Protein AF-0000000073464281 (afdb_homodimer)

Secondary structure (DSSP, 8-state):
--EEEEEEEEE-TTS-HHHHHHHHHHHHTHHHH-B-TTSSB---EEEEES----TT--STT--EEEEEEES-HHHHHHHHHT-HHHHHHHHHHGGGEEEEEEEEEE-/--EEEEEEEEE-TTS-HHHHHHHHHHHHTHHHH-B-TTSSB---EEEEES----TT--STT--EEEEEEES-HHHHHHHHHT-HHHHHHHHHHGGGEEEEEEEEEE-

Foldseek 3Di:
DKKKKKKFFAFDPPQDPVNVVVLVVLVVCLQAQFADPVRGRFWPDKDKDQDDPDPPPPPVRTRMMIIIMGPDVVRVCCLVPPGPSNVVSCVVCVVGGPDMDIDMDDD/DKKKKKKFFAFDPPQDPVNVVVLVVLVVCLQAQFADPVRGRFWPDKDKDQDDPDPPPPPVRTRMMIIIMGPDPVRVVCLVPPGPSNVVSCVVCVVGGPDMDIDMDDD

Structure (mmCIF, N/CA/C/O backbone):
data_AF-0000000073464281-model_v1
#
loop_
_entity.id
_entity.type
_entity.pdbx_description
1 polymer 'Stress-response A/B barrel domain-containing protein'
#
loop_
_atom_site.group_PDB
_atom_site.id
_atom_site.type_symbol
_atom_site.label_atom_id
_atom_site.label_alt_id
_atom_site.label_comp_id
_atom_site.label_asym_id
_atom_site.label_entity_id
_atom_site.label_seq_id
_atom_site.pdbx_PDB_ins_code
_atom_site.Cartn_x
_atom_site.Cartn_y
_atom_site.Cartn_z
_atom_site.occupancy
_atom_site.B_iso_or_equiv
_atom_site.auth_seq_id
_atom_site.auth_comp_id
_atom_site.auth_asym_id
_atom_site.auth_atom_id
_atom_site.pdbx_PDB_model_num
ATOM 1 N N . MET A 1 1 ? 10.75 1.757 -14.836 1 95.38 1 MET A N 1
ATOM 2 C CA . MET A 1 1 ? 10.656 2.234 -13.461 1 95.38 1 MET A CA 1
ATOM 3 C C . MET A 1 1 ? 9.977 1.199 -12.57 1 95.38 1 MET A C 1
ATOM 5 O O . MET A 1 1 ? 9.039 0.518 -13.008 1 95.38 1 MET A O 1
ATOM 9 N N . PRO A 1 2 ? 10.383 1.062 -11.414 1 98.56 2 PRO A N 1
ATOM 10 C CA . PRO A 1 2 ? 9.734 0.069 -10.555 1 98.56 2 PRO A CA 1
ATOM 11 C C . PRO A 1 2 ? 8.266 0.384 -10.289 1 98.56 2 PRO A C 1
ATOM 13 O O . PRO A 1 2 ? 7.844 1.537 -10.414 1 98.56 2 PRO A O 1
ATOM 16 N N . VAL A 1 3 ? 7.539 -0.672 -9.992 1 98.75 3 VAL A N 1
ATOM 17 C CA . VAL A 1 3 ? 6.113 -0.547 -9.703 1 98.75 3 VAL A CA 1
ATOM 18 C C . VAL A 1 3 ? 5.812 -1.098 -8.312 1 98.75 3 VAL A C 1
ATOM 20 O O . VAL A 1 3 ? 6.262 -2.191 -7.961 1 98.75 3 VAL A O 1
ATOM 23 N N . ILE A 1 4 ? 5.129 -0.269 -7.52 1 98.88 4 ILE A N 1
ATOM 24 C CA . ILE A 1 4 ? 4.578 -0.764 -6.262 1 98.88 4 ILE A CA 1
ATOM 25 C C . ILE A 1 4 ? 3.164 -1.294 -6.492 1 98.88 4 ILE A C 1
ATOM 27 O O . ILE A 1 4 ? 2.324 -0.606 -7.082 1 98.88 4 ILE A O 1
ATOM 31 N N . HIS A 1 5 ? 3.018 -2.52 -6.184 1 98.88 5 HIS A N 1
ATOM 32 C CA . HIS A 1 5 ? 1.743 -3.223 -6.273 1 98.88 5 HIS A CA 1
ATOM 33 C C . HIS A 1 5 ? 1.177 -3.51 -4.887 1 98.88 5 HIS A C 1
ATOM 35 O O . HIS A 1 5 ? 1.668 -4.395 -4.18 1 98.88 5 HIS A O 1
ATOM 41 N N . VAL A 1 6 ? 0.145 -2.727 -4.461 1 98.88 6 VAL A N 1
ATOM 42 C CA . VAL A 1 6 ? -0.524 -2.914 -3.18 1 98.88 6 VAL A CA 1
ATOM 43 C C . VAL A 1 6 ? -1.791 -3.746 -3.373 1 98.88 6 VAL A C 1
ATOM 45 O O . VAL A 1 6 ? -2.641 -3.408 -4.203 1 98.88 6 VAL A O 1
ATOM 48 N N . VAL A 1 7 ? -1.906 -4.836 -2.686 1 98.88 7 VAL A N 1
ATOM 49 C CA . VAL A 1 7 ? -3.125 -5.637 -2.705 1 98.88 7 VAL A CA 1
ATOM 50 C C . VAL A 1 7 ? -3.553 -5.961 -1.275 1 98.88 7 VAL A C 1
ATOM 52 O O . VAL A 1 7 ? -2.717 -6.281 -0.427 1 98.88 7 VAL A O 1
ATOM 55 N N . SER A 1 8 ? -4.766 -5.727 -0.96 1 98.81 8 SER A N 1
ATOM 56 C CA . SER A 1 8 ? -5.359 -6.094 0.322 1 98.81 8 SER A CA 1
ATOM 57 C C . SER A 1 8 ? -6.555 -7.02 0.133 1 98.81 8 SER A C 1
ATOM 59 O O . SER A 1 8 ? -7.375 -6.805 -0.763 1 98.81 8 SER A O 1
ATOM 61 N N . PHE A 1 9 ? -6.617 -8.086 0.983 1 98.75 9 PHE A N 1
ATOM 62 C CA . PHE A 1 9 ? -7.672 -9.086 0.893 1 98.75 9 PHE A CA 1
ATOM 63 C C . PHE A 1 9 ? -8.625 -8.984 2.08 1 98.75 9 PHE A C 1
ATOM 65 O O . PHE A 1 9 ? -8.18 -8.891 3.229 1 98.75 9 PHE A O 1
ATOM 72 N N . LYS A 1 10 ? -9.914 -8.938 1.8 1 98.5 10 LYS A N 1
ATOM 73 C CA . LYS A 1 10 ? -10.984 -9.203 2.756 1 98.5 10 LYS A CA 1
ATOM 74 C C . LYS A 1 10 ? -11.672 -10.531 2.455 1 98.5 10 LYS A C 1
ATOM 76 O O . LYS A 1 10 ? -12.188 -10.734 1.353 1 98.5 10 LYS A O 1
ATOM 81 N N . TYR A 1 11 ? -11.664 -11.422 3.414 1 98.69 11 TYR A N 1
ATOM 82 C CA . TYR A 1 11 ? -12.172 -12.766 3.182 1 98.69 11 TYR A CA 1
ATOM 83 C C . TYR A 1 11 ? -13.633 -12.875 3.6 1 98.69 11 TYR A C 1
ATOM 85 O O . TYR A 1 11 ? -14.094 -12.125 4.461 1 98.69 11 TYR A O 1
ATOM 93 N N . LYS A 1 12 ? -14.258 -13.797 2.998 1 98.56 12 LYS A N 1
ATOM 94 C CA . LYS A 1 12 ? -15.609 -14.148 3.408 1 98.56 12 LYS A CA 1
ATOM 95 C C . LYS A 1 12 ? -15.641 -14.656 4.848 1 98.56 12 LYS A C 1
ATOM 97 O O . LYS A 1 12 ? -14.664 -15.242 5.32 1 98.56 12 LYS A O 1
ATOM 102 N N . GLU A 1 13 ? -16.781 -14.438 5.418 1 96.94 13 GLU A N 1
ATOM 103 C CA . GLU A 1 13 ? -16.953 -14.867 6.805 1 96.94 13 GLU A CA 1
ATOM 104 C C . GLU A 1 13 ? -16.734 -16.375 6.953 1 96.94 13 GLU A C 1
ATOM 106 O O . GLU A 1 13 ? -16.312 -16.844 8.008 1 96.94 13 GLU A O 1
ATOM 111 N N . SER A 1 14 ? -16.969 -17.109 5.938 1 97.44 14 SER A N 1
ATOM 112 C CA . SER A 1 14 ? -16.891 -18.562 5.969 1 97.44 14 SER A CA 1
ATOM 113 C C . SER A 1 14 ? -15.445 -19.047 5.941 1 97.44 14 SER A C 1
ATOM 115 O O . SER A 1 14 ? -15.172 -20.219 6.215 1 97.44 14 SER A O 1
ATOM 117 N N . VAL A 1 15 ? -14.523 -18.188 5.59 1 98 15 VAL A N 1
ATOM 118 C CA . VAL A 1 15 ? -13.117 -18.562 5.508 1 98 15 VAL A CA 1
ATOM 119 C C . VAL A 1 15 ? -12.5 -18.562 6.902 1 98 15 VAL A C 1
ATOM 121 O O . VAL A 1 15 ? -12.57 -17.562 7.625 1 98 15 VAL A O 1
ATOM 124 N N . SER A 1 16 ? -11.891 -19.641 7.285 1 97.56 16 SER A N 1
ATOM 125 C CA . SER A 1 16 ? -11.328 -19.781 8.625 1 97.56 16 SER A CA 1
ATOM 126 C C . SER A 1 16 ? -10.016 -19.031 8.766 1 97.56 16 SER A C 1
ATOM 128 O O . SER A 1 16 ? -9.383 -18.688 7.766 1 97.56 16 SER A O 1
ATOM 130 N N . SER A 1 17 ? -9.641 -18.812 10.039 1 96.5 17 SER A N 1
ATOM 131 C CA . SER A 1 17 ? -8.367 -18.156 10.312 1 96.5 17 SER A CA 1
ATOM 132 C C . SER A 1 17 ? -7.203 -18.984 9.781 1 96.5 17 SER A C 1
ATOM 134 O O . SER A 1 17 ? -6.195 -18.438 9.32 1 96.5 17 SER A O 1
ATOM 136 N N . GLN A 1 18 ? -7.41 -20.266 9.875 1 97.56 18 GLN A N 1
ATOM 137 C CA . GLN A 1 18 ? -6.367 -21.156 9.375 1 97.56 18 GLN A CA 1
ATOM 138 C C . GLN A 1 18 ? -6.227 -21.047 7.859 1 97.56 18 GLN A C 1
ATOM 140 O O . GLN A 1 18 ? -5.113 -21 7.336 1 97.56 18 GLN A O 1
ATOM 145 N N . GLU A 1 19 ? -7.352 -21.047 7.195 1 97.69 19 GLU A N 1
ATOM 146 C CA . GLU A 1 19 ? -7.32 -20.891 5.742 1 97.69 19 GLU A CA 1
ATOM 147 C C . GLU A 1 19 ? -6.711 -19.547 5.344 1 97.69 19 GLU A C 1
ATOM 149 O O . GLU A 1 19 ? -5.926 -19.469 4.398 1 97.69 19 GLU A O 1
ATOM 154 N N . ARG A 1 20 ? -7.066 -18.531 6.082 1 98 20 ARG A N 1
ATOM 155 C CA . ARG A 1 20 ? -6.488 -17.219 5.809 1 98 20 ARG A CA 1
ATOM 156 C C . ARG A 1 20 ? -4.973 -17.25 5.969 1 98 20 ARG A C 1
ATOM 158 O O . ARG A 1 20 ? -4.25 -16.656 5.16 1 98 20 ARG A O 1
ATOM 165 N N . LEU A 1 21 ? -4.527 -17.906 6.953 1 97.75 21 LEU A N 1
ATOM 166 C CA . LEU A 1 21 ? -3.094 -17.969 7.215 1 97.75 21 LEU A CA 1
ATOM 167 C C . LEU A 1 21 ? -2.379 -18.75 6.117 1 97.75 21 LEU A C 1
ATOM 169 O O . LEU A 1 21 ? -1.244 -18.422 5.758 1 97.75 21 LEU A O 1
ATOM 173 N N . GLU A 1 22 ? -3.004 -19.781 5.645 1 97.88 22 GLU A N 1
ATOM 174 C CA . GLU A 1 22 ? -2.424 -20.562 4.551 1 97.88 22 GLU A CA 1
ATOM 175 C C . GLU A 1 22 ? -2.275 -19.703 3.291 1 97.88 22 GLU A C 1
ATOM 177 O O . GLU A 1 22 ? -1.248 -19.766 2.613 1 97.88 22 GLU A O 1
ATOM 182 N N . LEU A 1 23 ? -3.297 -18.984 2.99 1 98.31 23 LEU A N 1
ATOM 183 C CA . LEU A 1 23 ? -3.25 -18.094 1.83 1 98.31 23 LEU A CA 1
ATOM 184 C C . LEU A 1 23 ? -2.174 -17.031 2 1 98.31 23 LEU A C 1
ATOM 186 O O . LEU A 1 23 ? -1.422 -16.75 1.065 1 98.31 23 LEU A O 1
ATOM 190 N N . TYR A 1 24 ? -2.072 -16.5 3.229 1 98.56 24 TYR A N 1
ATOM 191 C CA . TYR A 1 24 ? -1.045 -15.523 3.543 1 98.56 24 TYR A CA 1
ATOM 192 C C . TYR A 1 24 ? 0.349 -16.109 3.348 1 98.56 24 TYR A C 1
ATOM 194 O O . TYR A 1 24 ? 1.215 -15.469 2.74 1 98.56 24 TYR A O 1
ATOM 202 N N . SER A 1 25 ? 0.51 -17.344 3.85 1 98.25 25 SER A N 1
ATOM 203 C CA . SER A 1 25 ? 1.806 -18 3.762 1 98.25 25 SER A CA 1
ATOM 204 C C . SER A 1 25 ? 2.188 -18.281 2.311 1 98.25 25 SER A C 1
ATOM 206 O O . SER A 1 25 ? 3.35 -18.141 1.93 1 98.25 25 SER A O 1
ATOM 208 N N . GLN A 1 26 ? 1.238 -18.688 1.6 1 98.31 26 GLN A N 1
ATOM 209 C CA . GLN A 1 26 ? 1.507 -18.969 0.19 1 98.31 26 GLN A CA 1
ATOM 210 C C . GLN A 1 26 ? 1.956 -17.688 -0.533 1 98.31 26 GLN A C 1
ATOM 212 O O . GLN A 1 26 ? 2.926 -17.719 -1.294 1 98.31 26 GLN A O 1
ATOM 217 N N . PHE A 1 27 ? 1.268 -16.578 -0.364 1 98.62 27 PHE A N 1
ATOM 218 C CA . PHE A 1 27 ? 1.652 -15.312 -0.991 1 98.62 27 PHE A CA 1
ATOM 219 C C . PHE A 1 27 ? 3.072 -14.922 -0.598 1 98.62 27 PHE A C 1
ATOM 221 O O . PHE A 1 27 ? 3.822 -14.383 -1.414 1 98.62 27 PHE A O 1
ATOM 228 N N . GLY A 1 28 ? 3.441 -15.25 0.638 1 97.88 28 GLY A N 1
ATOM 229 C CA . GLY A 1 28 ? 4.762 -14.93 1.156 1 97.88 28 GLY A CA 1
ATOM 230 C C . GLY A 1 28 ? 5.883 -15.609 0.394 1 97.88 28 GLY A C 1
ATOM 231 O O . GLY A 1 28 ? 7.035 -15.18 0.457 1 97.88 28 GLY A O 1
ATOM 232 N N . THR A 1 29 ? 5.559 -16.641 -0.342 1 98.12 29 THR A N 1
ATOM 233 C CA . THR A 1 29 ? 6.578 -17.375 -1.071 1 98.12 29 THR A CA 1
ATOM 234 C C . THR A 1 29 ? 6.836 -16.75 -2.438 1 98.12 29 THR A C 1
ATOM 236 O O . THR A 1 29 ? 7.781 -17.125 -3.133 1 98.12 29 THR A O 1
ATOM 239 N N . PHE A 1 30 ? 6.051 -15.758 -2.803 1 98.75 30 PHE A N 1
ATOM 240 C CA . PHE A 1 30 ? 6.098 -15.195 -4.148 1 98.75 30 PHE A CA 1
ATOM 241 C C . PHE A 1 30 ? 7.477 -14.617 -4.445 1 98.75 30 PHE A C 1
ATOM 243 O O . PHE A 1 30 ? 7.965 -14.719 -5.574 1 98.75 30 PHE A O 1
ATOM 250 N N . LYS A 1 31 ? 8.094 -14.023 -3.449 1 98.06 31 LYS A N 1
ATOM 251 C CA . LYS A 1 31 ? 9.375 -13.359 -3.666 1 98.06 31 LYS A CA 1
ATOM 252 C C . LYS A 1 31 ? 10.398 -14.328 -4.254 1 98.06 31 LYS A C 1
ATOM 254 O O . LYS A 1 31 ? 11.242 -13.938 -5.062 1 98.06 31 LYS A O 1
ATOM 259 N N . THR A 1 32 ? 10.305 -15.617 -3.924 1 98.12 32 THR A N 1
ATOM 260 C CA . THR A 1 32 ? 11.289 -16.594 -4.379 1 98.12 32 THR A CA 1
ATOM 261 C C . THR A 1 32 ? 10.688 -17.516 -5.441 1 98.12 32 THR A C 1
ATOM 263 O O . THR A 1 32 ? 11.414 -18.047 -6.285 1 98.12 32 THR A O 1
ATOM 266 N N . GLN A 1 33 ? 9.336 -17.656 -5.434 1 98.62 33 GLN A N 1
ATOM 267 C CA . GLN A 1 33 ? 8.734 -18.672 -6.293 1 98.62 33 GLN A CA 1
ATOM 268 C C . GLN A 1 33 ? 8.273 -18.062 -7.617 1 98.62 33 GLN A C 1
ATOM 270 O O . GLN A 1 33 ? 8.094 -18.781 -8.602 1 98.62 33 GLN A O 1
ATOM 275 N N . CYS A 1 34 ? 7.984 -16.812 -7.664 1 98.88 34 CYS A N 1
ATOM 276 C CA . CYS A 1 34 ? 7.68 -16.156 -8.93 1 98.88 34 CYS A CA 1
ATOM 277 C C . CYS A 1 34 ? 8.945 -15.922 -9.742 1 98.88 34 CYS A C 1
ATOM 279 O O . CYS A 1 34 ? 9.805 -15.125 -9.352 1 98.88 34 CYS A O 1
ATOM 281 N N . LEU A 1 35 ? 9.078 -16.594 -10.859 1 98.75 35 LEU A N 1
ATOM 282 C CA . LEU A 1 35 ? 10.25 -16.531 -11.727 1 98.75 35 LEU A CA 1
ATOM 283 C C . LEU A 1 35 ? 9.898 -15.875 -13.062 1 98.75 35 LEU A C 1
ATOM 285 O O . LEU A 1 35 ? 8.828 -16.125 -13.625 1 98.75 35 LEU A O 1
ATOM 289 N N . TYR A 1 36 ? 10.844 -15.07 -13.492 1 98.25 36 TYR A N 1
ATOM 290 C CA . TYR A 1 36 ? 10.656 -14.414 -14.781 1 98.25 36 TYR A CA 1
ATOM 291 C C . TYR A 1 36 ? 11.078 -15.336 -15.922 1 98.25 36 TYR A C 1
ATOM 293 O O . TYR A 1 36 ? 11.25 -16.531 -15.727 1 98.25 36 TYR A O 1
ATOM 301 N N . THR A 1 37 ? 11.125 -14.844 -17.172 1 97.5 37 THR A N 1
ATOM 302 C CA . THR A 1 37 ? 11.391 -15.641 -18.359 1 97.5 37 THR A CA 1
ATOM 303 C C . THR A 1 37 ? 12.797 -16.219 -18.328 1 97.5 37 THR A C 1
ATOM 305 O O . THR A 1 37 ? 13.07 -17.25 -18.953 1 97.5 37 THR A O 1
ATOM 308 N N . ASP A 1 38 ? 13.688 -15.711 -17.531 1 97.88 38 ASP A N 1
ATOM 309 C CA . ASP A 1 38 ? 15.055 -16.203 -17.406 1 97.88 38 ASP A CA 1
ATOM 310 C C . ASP A 1 38 ? 15.18 -17.156 -16.219 1 97.88 38 ASP A C 1
ATOM 312 O O . ASP A 1 38 ? 16.297 -17.516 -15.828 1 97.88 38 ASP A O 1
ATOM 316 N N . ASN A 1 39 ? 14.078 -17.469 -15.641 1 97.88 39 ASN A N 1
ATOM 317 C CA . ASN A 1 39 ? 13.992 -18.422 -14.539 1 97.88 39 ASN A CA 1
ATOM 318 C C . ASN A 1 39 ? 14.625 -17.859 -13.266 1 97.88 39 ASN A C 1
ATOM 320 O O . ASN A 1 39 ? 15.109 -18.609 -12.422 1 97.88 39 ASN A O 1
ATOM 324 N N . GLN A 1 40 ? 14.664 -16.531 -13.148 1 98.44 40 GLN A N 1
ATOM 325 C CA . GLN A 1 40 ? 15.141 -15.875 -11.938 1 98.44 40 GLN A CA 1
ATOM 326 C C . GLN A 1 40 ? 14 -15.156 -11.227 1 98.44 40 GLN A C 1
ATOM 328 O O . GLN A 1 40 ? 13.094 -14.633 -11.867 1 98.44 40 GLN A O 1
ATOM 333 N N . PRO A 1 41 ? 14.07 -15.195 -9.844 1 98.69 41 PRO A N 1
ATOM 334 C CA . PRO A 1 41 ? 13.102 -14.344 -9.148 1 98.69 41 PRO A CA 1
ATOM 335 C C . PRO A 1 41 ? 13.156 -12.891 -9.602 1 98.69 41 PRO A C 1
ATOM 337 O O . PRO A 1 41 ? 14.242 -12.359 -9.867 1 98.69 41 PRO A O 1
ATOM 340 N N . TYR A 1 42 ? 12 -12.188 -9.734 1 98.75 42 TYR A N 1
ATOM 341 C CA . TYR A 1 42 ? 12.023 -10.836 -10.289 1 98.75 42 TYR A CA 1
ATOM 342 C C . TYR A 1 42 ? 11.328 -9.852 -9.352 1 98.75 42 TYR A C 1
ATOM 344 O O . TYR A 1 42 ? 11.383 -8.641 -9.562 1 98.75 42 TYR A O 1
ATOM 352 N N . ILE A 1 43 ? 10.633 -10.352 -8.305 1 98.75 43 ILE A N 1
ATOM 353 C CA . ILE A 1 43 ? 10.055 -9.461 -7.312 1 98.75 43 ILE A CA 1
ATOM 354 C C . ILE A 1 43 ? 11.156 -8.844 -6.457 1 98.75 43 ILE A C 1
ATOM 356 O O . ILE A 1 43 ? 11.914 -9.57 -5.797 1 98.75 43 ILE A O 1
ATOM 360 N N . LEU A 1 44 ? 11.242 -7.547 -6.438 1 98.56 44 LEU A N 1
ATOM 361 C CA . LEU A 1 44 ? 12.32 -6.828 -5.773 1 98.56 44 LEU A CA 1
ATOM 362 C C . LEU A 1 44 ? 12.094 -6.785 -4.266 1 98.56 44 LEU A C 1
ATOM 364 O O . LEU A 1 44 ? 13.055 -6.758 -3.49 1 98.56 44 LEU A O 1
ATOM 368 N N . GLY A 1 45 ? 10.891 -6.711 -3.863 1 98.12 45 GLY A N 1
ATOM 369 C CA . GLY A 1 45 ? 10.539 -6.621 -2.455 1 98.12 45 GLY A CA 1
ATOM 370 C C . GLY A 1 45 ? 9.102 -7.004 -2.168 1 98.12 45 GLY A C 1
ATOM 371 O O . GLY A 1 45 ? 8.234 -6.855 -3.029 1 98.12 45 GLY A O 1
ATOM 372 N N . LEU A 1 46 ? 8.891 -7.523 -1.002 1 98.56 46 LEU A N 1
ATOM 373 C CA . LEU A 1 46 ? 7.566 -7.91 -0.539 1 98.56 46 LEU A CA 1
ATOM 374 C C . LEU A 1 46 ? 7.418 -7.668 0.96 1 98.56 46 LEU A C 1
ATOM 376 O O . LEU A 1 46 ? 8.188 -8.211 1.759 1 98.56 46 LEU A O 1
ATOM 380 N N . LYS A 1 47 ? 6.566 -6.758 1.375 1 98.44 47 LYS A N 1
ATOM 381 C CA . LYS A 1 47 ? 6.148 -6.516 2.754 1 98.44 47 LYS A CA 1
ATOM 382 C C . LYS A 1 47 ? 4.668 -6.832 2.943 1 98.44 47 LYS A C 1
ATOM 384 O O . LYS A 1 47 ? 3.846 -6.527 2.074 1 98.44 47 LYS A O 1
ATOM 389 N N . SER A 1 48 ? 4.379 -7.488 4.02 1 98.62 48 SER A N 1
ATOM 390 C CA . SER A 1 48 ? 2.99 -7.898 4.203 1 98.62 48 SER A CA 1
ATOM 391 C C . SER A 1 48 ? 2.648 -8.047 5.684 1 98.62 48 SER A C 1
ATOM 393 O O . SER A 1 48 ? 3.535 -7.996 6.539 1 98.62 48 SER A O 1
ATOM 395 N N . SER A 1 49 ? 1.353 -8.086 5.918 1 98.56 49 SER A N 1
ATOM 396 C CA . SER A 1 49 ? 0.88 -8.297 7.285 1 98.56 49 SER A CA 1
ATOM 397 C C . SER A 1 49 ? -0.526 -8.883 7.301 1 98.56 49 SER A C 1
ATOM 399 O O . SER A 1 49 ? -1.297 -8.688 6.359 1 98.56 49 SER A O 1
ATOM 401 N N . THR A 1 50 ? -0.756 -9.594 8.383 1 98.06 50 THR A N 1
ATOM 402 C CA . THR A 1 50 ? -2.088 -10.133 8.641 1 98.06 50 THR A CA 1
ATOM 403 C C . THR A 1 50 ? -2.838 -9.266 9.648 1 98.06 50 THR A C 1
ATOM 405 O O . THR A 1 50 ? -3.998 -9.539 9.961 1 98.06 50 THR A O 1
ATOM 408 N N . GLU A 1 51 ? -2.176 -8.195 10.125 1 96 51 GLU A N 1
ATOM 409 C CA . GLU A 1 51 ? -2.742 -7.375 11.195 1 96 51 GLU A CA 1
ATOM 410 C C . GLU A 1 51 ? -2.617 -5.887 10.883 1 96 51 GLU A C 1
ATOM 412 O O . GLU A 1 51 ? -1.525 -5.398 10.578 1 96 51 GLU A O 1
ATOM 417 N N . ASN A 1 52 ? -3.773 -5.25 10.922 1 98.12 52 ASN A N 1
ATOM 418 C CA . ASN A 1 52 ? -3.779 -3.793 10.859 1 98.12 52 ASN A CA 1
ATOM 419 C C . ASN A 1 52 ? -3.625 -3.172 12.242 1 98.12 52 ASN A C 1
ATOM 421 O O . ASN A 1 52 ? -4.551 -3.211 13.055 1 98.12 52 ASN A O 1
ATOM 425 N N . THR A 1 53 ? -2.512 -2.502 12.5 1 97.56 53 THR A N 1
ATOM 426 C CA . THR A 1 53 ? -2.221 -1.96 13.82 1 97.56 53 THR A CA 1
ATOM 427 C C . THR A 1 53 ? -2.627 -0.492 13.906 1 97.56 53 THR A C 1
ATOM 429 O O . THR A 1 53 ? -2.336 0.183 14.898 1 97.56 53 THR A O 1
ATOM 432 N N . SER A 1 54 ? -3.236 -0.001 12.836 1 97.88 54 SER A N 1
ATOM 433 C CA . SER A 1 54 ? -3.643 1.4 12.852 1 97.88 54 SER A CA 1
ATOM 434 C C . SER A 1 54 ? -4.715 1.652 13.906 1 97.88 54 SER A C 1
ATOM 436 O O . SER A 1 54 ? -5.727 0.945 13.953 1 97.88 54 SER A O 1
ATOM 438 N N . PRO A 1 55 ? -4.551 2.678 14.734 1 96.69 55 PRO A N 1
ATOM 439 C CA . PRO A 1 55 ? -5.605 3.043 15.68 1 96.69 55 PRO A CA 1
ATOM 440 C C . PRO A 1 55 ? -6.719 3.869 15.039 1 96.69 55 PRO A C 1
ATOM 442 O O . PRO A 1 55 ? -7.695 4.223 15.703 1 96.69 55 PRO A O 1
ATOM 445 N N . GLU A 1 56 ? -6.699 4.184 13.773 1 95.44 56 GLU A N 1
ATOM 446 C CA . GLU A 1 56 ? -7.594 5.141 13.133 1 95.44 56 GLU A CA 1
ATOM 447 C C . GLU A 1 56 ? -8.898 4.473 12.703 1 95.44 56 GLU A C 1
ATOM 449 O O . GLU A 1 56 ? -9.828 5.148 12.25 1 95.44 56 GLU A O 1
ATOM 454 N N . ASN A 1 57 ? -8.977 3.189 12.797 1 92.38 57 ASN A N 1
ATOM 455 C CA . ASN A 1 57 ? -10.203 2.436 12.547 1 92.38 57 ASN A CA 1
ATOM 456 C C . ASN A 1 57 ? -10.703 2.641 11.117 1 92.38 57 ASN A C 1
ATOM 458 O O . ASN A 1 57 ? -11.891 2.916 10.906 1 92.38 57 ASN A O 1
ATOM 462 N N . ALA A 1 58 ? -9.828 2.617 10.141 1 96.94 58 ALA A N 1
ATOM 463 C CA . ALA A 1 58 ? -10.188 2.838 8.742 1 96.94 58 ALA A CA 1
ATOM 464 C C . ALA A 1 58 ? -9.641 1.729 7.852 1 96.94 58 ALA A C 1
ATOM 466 O O . ALA A 1 58 ? -9.242 1.982 6.715 1 96.94 58 ALA A O 1
ATOM 467 N N . GLY A 1 59 ? -9.508 0.554 8.383 1 97.69 59 GLY A N 1
ATOM 468 C CA . GLY A 1 59 ? -8.984 -0.583 7.637 1 97.69 59 GLY A CA 1
ATOM 469 C C . GLY A 1 59 ? -10.039 -1.277 6.797 1 97.69 59 GLY A C 1
ATOM 470 O O . GLY A 1 59 ? -9.727 -2.158 5.992 1 97.69 59 GLY A O 1
ATOM 471 N N . LYS A 1 60 ? -11.367 -0.976 7.008 1 97 60 LYS A N 1
ATOM 472 C CA . LYS A 1 60 ? -12.516 -1.385 6.207 1 97 60 LYS A CA 1
ATOM 473 C C . LYS A 1 60 ? -12.711 -2.898 6.25 1 97 60 LYS A C 1
ATOM 475 O O . LYS A 1 60 ? -13.234 -3.49 5.305 1 97 60 LYS A O 1
ATOM 480 N N . GLY A 1 61 ? -12.102 -3.537 7.273 1 96.62 61 GLY A N 1
ATOM 481 C CA . GLY A 1 61 ? -12.305 -4.965 7.477 1 96.62 61 GLY A CA 1
ATOM 482 C C . GLY A 1 61 ? -11.359 -5.82 6.652 1 96.62 61 GLY A C 1
ATOM 483 O O . GLY A 1 61 ? -11.508 -7.039 6.59 1 96.62 61 GLY A O 1
ATOM 484 N N . PHE A 1 62 ? -10.414 -5.168 6.004 1 98.19 62 PHE A N 1
ATOM 485 C CA . PHE A 1 62 ? -9.445 -5.953 5.25 1 98.19 62 PHE A CA 1
ATOM 486 C C . PHE A 1 62 ? -8.508 -6.703 6.191 1 98.19 62 PHE A C 1
ATOM 488 O O . PHE A 1 62 ? -8.047 -6.148 7.188 1 98.19 62 PHE A O 1
ATOM 495 N N . HIS A 1 63 ? -8.242 -7.934 5.875 1 98.06 63 HIS A N 1
ATOM 496 C CA . HIS A 1 63 ? -7.508 -8.844 6.75 1 98.06 63 HIS A CA 1
ATOM 497 C C . HIS A 1 63 ? -6.008 -8.781 6.484 1 98.06 63 HIS A C 1
ATOM 499 O O . HIS A 1 63 ? -5.207 -8.781 7.418 1 98.06 63 HIS A O 1
ATOM 505 N N . HIS A 1 64 ? -5.613 -8.797 5.199 1 98.56 64 HIS A N 1
ATOM 506 C CA . HIS A 1 64 ? -4.211 -8.836 4.801 1 98.56 64 HIS A CA 1
ATOM 507 C C . HIS A 1 64 ? -3.863 -7.664 3.893 1 98.56 64 HIS A C 1
ATOM 509 O O . HIS A 1 64 ? -4.73 -7.133 3.195 1 98.56 64 HIS A O 1
ATOM 515 N N . ILE A 1 65 ? -2.662 -7.367 3.912 1 98.81 65 ILE A N 1
ATOM 516 C CA . ILE A 1 65 ? -2.105 -6.465 2.91 1 98.81 65 ILE A CA 1
ATOM 517 C C . ILE A 1 65 ? -0.758 -6.996 2.428 1 98.81 65 ILE A C 1
ATOM 519 O O . ILE A 1 65 ? 0.013 -7.551 3.211 1 98.81 65 ILE A O 1
ATOM 523 N N . PHE A 1 66 ? -0.487 -6.867 1.189 1 98.81 66 PHE A N 1
ATOM 524 C CA . PHE A 1 66 ? 0.774 -7.184 0.527 1 98.81 66 PHE A CA 1
ATOM 525 C C . PHE A 1 66 ? 1.249 -6.008 -0.319 1 98.81 66 PHE A C 1
ATOM 527 O O . PHE A 1 66 ? 0.492 -5.477 -1.135 1 98.81 66 PHE A O 1
ATOM 534 N N . ILE A 1 67 ? 2.43 -5.566 -0.068 1 98.88 67 ILE A N 1
ATOM 535 C CA . ILE A 1 67 ? 3.084 -4.547 -0.881 1 98.88 67 ILE A CA 1
ATOM 536 C C . ILE A 1 67 ? 4.262 -5.16 -1.63 1 98.88 67 ILE A C 1
ATOM 538 O O . ILE A 1 67 ? 5.297 -5.469 -1.03 1 98.88 67 ILE A O 1
ATOM 542 N N . THR A 1 68 ? 4.082 -5.328 -2.92 1 98.81 68 THR A N 1
ATOM 543 C CA . THR A 1 68 ? 5.09 -5.938 -3.779 1 98.81 68 THR A CA 1
ATOM 544 C C . THR A 1 68 ? 5.727 -4.891 -4.688 1 98.81 68 THR A C 1
ATOM 546 O O . THR A 1 68 ? 5.035 -4.031 -5.238 1 98.81 68 THR A O 1
ATOM 549 N N . THR A 1 69 ? 7.023 -4.918 -4.812 1 98.81 69 THR A N 1
ATOM 550 C CA . THR A 1 69 ? 7.742 -4.047 -5.738 1 98.81 69 THR A CA 1
ATOM 551 C C . THR A 1 69 ? 8.242 -4.84 -6.945 1 98.81 69 THR A C 1
ATOM 553 O O . THR A 1 69 ? 9 -5.801 -6.797 1 98.81 69 THR A O 1
ATOM 556 N N . PHE A 1 70 ? 7.809 -4.426 -8.117 1 98.88 70 PHE A N 1
ATOM 557 C CA . PHE A 1 70 ? 8.227 -5.023 -9.375 1 98.88 70 PHE A CA 1
ATOM 558 C C . PHE A 1 70 ? 9.25 -4.141 -10.086 1 98.88 70 PHE A C 1
ATOM 560 O O . PHE A 1 70 ? 9.242 -2.92 -9.914 1 98.88 70 PHE A O 1
ATOM 567 N N . PRO A 1 71 ? 10.086 -4.762 -10.922 1 98.69 71 PRO A N 1
ATOM 568 C CA . PRO A 1 71 ? 11.102 -3.965 -11.625 1 98.69 71 PRO A CA 1
ATOM 569 C C . PRO A 1 71 ? 10.492 -2.992 -12.633 1 98.69 71 PRO A C 1
ATOM 571 O O . PRO A 1 71 ? 11.062 -1.933 -12.898 1 98.69 71 PRO A O 1
ATOM 574 N N . SER A 1 72 ? 9.414 -3.348 -13.234 1 98.44 72 SER A N 1
ATOM 575 C CA . SER A 1 72 ? 8.797 -2.527 -14.273 1 98.44 72 SER A CA 1
ATOM 576 C C . SER A 1 72 ? 7.355 -2.963 -14.539 1 98.44 72 SER A C 1
ATOM 578 O O . SER A 1 72 ? 6.91 -3.996 -14.039 1 98.44 72 SER A O 1
ATOM 580 N N . GLN A 1 73 ? 6.703 -2.176 -15.367 1 98.12 73 GLN A N 1
ATOM 581 C CA . GLN A 1 73 ? 5.344 -2.514 -15.781 1 98.12 73 GLN A CA 1
ATOM 582 C C . GLN A 1 73 ? 5.316 -3.811 -16.578 1 98.12 73 GLN A C 1
ATOM 584 O O . GLN A 1 73 ? 4.34 -4.559 -16.531 1 98.12 73 GLN A O 1
ATOM 589 N N . ASP A 1 74 ? 6.371 -4.082 -17.328 1 98.25 74 ASP A N 1
ATOM 590 C CA . ASP A 1 74 ? 6.453 -5.344 -18.062 1 98.25 74 ASP A CA 1
ATOM 591 C C . ASP A 1 74 ? 6.434 -6.535 -17.109 1 98.25 74 ASP A C 1
ATOM 593 O O . ASP A 1 74 ? 5.832 -7.566 -17.406 1 98.25 74 ASP A O 1
ATOM 597 N N . HIS A 1 75 ? 7.062 -6.363 -16 1 98.69 75 HIS A N 1
ATOM 598 C CA . HIS A 1 75 ? 7.078 -7.43 -15.008 1 98.69 75 HIS A CA 1
ATOM 599 C C . HIS A 1 75 ? 5.707 -7.602 -14.359 1 98.69 75 HIS A C 1
ATOM 601 O O . HIS A 1 75 ? 5.289 -8.727 -14.07 1 98.69 75 HIS A O 1
ATOM 607 N N . VAL A 1 76 ? 5.031 -6.477 -14.117 1 98.75 76 VAL A N 1
ATOM 608 C CA . VAL A 1 76 ? 3.666 -6.57 -13.609 1 98.75 76 VAL A CA 1
ATOM 609 C C . VAL A 1 76 ? 2.793 -7.332 -14.602 1 98.75 76 VAL A C 1
ATOM 611 O O . VAL A 1 76 ? 2.037 -8.227 -14.219 1 98.75 76 VAL A O 1
ATOM 614 N N . LYS A 1 77 ? 2.902 -7.004 -15.906 1 98.5 77 LYS A N 1
ATOM 615 C CA . LYS A 1 77 ? 2.125 -7.676 -16.938 1 98.5 77 LYS A CA 1
ATOM 616 C C . LYS A 1 77 ? 2.416 -9.172 -16.953 1 98.5 77 LYS A C 1
ATOM 618 O O . LYS A 1 77 ? 1.497 -9.992 -17.031 1 98.5 77 LYS A O 1
ATOM 623 N N . TYR A 1 78 ? 3.648 -9.492 -16.938 1 98.81 78 TYR A N 1
ATOM 624 C CA . TYR A 1 78 ? 4.027 -10.898 -16.891 1 98.81 78 TYR A CA 1
ATOM 625 C C . TYR A 1 78 ? 3.422 -11.578 -15.664 1 98.81 78 TYR A C 1
ATOM 627 O O . TYR A 1 78 ? 2.84 -12.664 -15.773 1 98.81 78 TYR A O 1
ATOM 635 N N . TYR A 1 79 ? 3.541 -10.938 -14.539 1 98.88 79 TYR A N 1
ATOM 636 C CA . TYR A 1 79 ? 3.033 -11.414 -13.258 1 98.88 79 TYR A CA 1
ATOM 637 C C . TYR A 1 79 ? 1.544 -11.727 -13.344 1 98.88 79 TYR A C 1
ATOM 639 O O . TYR A 1 79 ? 1.105 -12.812 -12.953 1 98.88 79 TYR A O 1
ATOM 647 N N . LEU A 1 80 ? 0.792 -10.836 -13.922 1 98.69 80 LEU A N 1
ATOM 648 C CA . LEU A 1 80 ? -0.663 -10.938 -13.945 1 98.69 80 LEU A CA 1
ATOM 649 C C . LEU A 1 80 ? -1.123 -11.922 -15.016 1 98.69 80 LEU A C 1
ATOM 651 O O . LEU A 1 80 ? -2.086 -12.664 -14.812 1 98.69 80 LEU A O 1
ATOM 655 N N . ASP A 1 81 ? -0.391 -12.008 -16.141 1 98.31 81 ASP A N 1
ATOM 656 C CA . ASP A 1 81 ? -0.918 -12.703 -17.312 1 98.31 81 ASP A CA 1
ATOM 657 C C . ASP A 1 81 ? -0.256 -14.07 -17.469 1 98.31 81 ASP A C 1
ATOM 659 O O . ASP A 1 81 ? -0.838 -14.984 -18.062 1 98.31 81 ASP A O 1
ATOM 663 N N . LYS A 1 82 ? 0.999 -14.195 -16.922 1 98.56 82 LYS A N 1
ATOM 664 C CA . LYS A 1 82 ? 1.757 -15.359 -17.375 1 98.56 82 LYS A CA 1
ATOM 665 C C . LYS A 1 82 ? 2.348 -16.125 -16.188 1 98.56 82 LYS A C 1
ATOM 667 O O . LYS A 1 82 ? 2.564 -17.328 -16.266 1 98.56 82 LYS A O 1
ATOM 672 N N . ASP A 1 83 ? 2.629 -15.531 -15.102 1 98.81 83 ASP A N 1
ATOM 673 C CA . ASP A 1 83 ? 3.309 -16.172 -13.984 1 98.81 83 ASP A CA 1
ATOM 674 C C . ASP A 1 83 ? 2.467 -17.312 -13.414 1 98.81 83 ASP A C 1
ATOM 676 O O . ASP A 1 83 ? 1.377 -17.094 -12.891 1 98.81 83 ASP A O 1
ATOM 680 N N . PRO A 1 84 ? 3.002 -18.484 -13.484 1 98.5 84 PRO A N 1
ATOM 681 C CA . PRO A 1 84 ? 2.18 -19.625 -13.07 1 98.5 84 PRO A CA 1
ATOM 682 C C . PRO A 1 84 ? 1.885 -19.625 -11.578 1 98.5 84 PRO A C 1
ATOM 684 O O . PRO A 1 84 ? 0.822 -20.094 -11.156 1 98.5 84 PRO A O 1
ATOM 687 N N . VAL A 1 85 ? 2.777 -19.125 -10.773 1 98.69 85 VAL A N 1
ATOM 688 C CA . VAL A 1 85 ? 2.578 -19.094 -9.328 1 98.69 85 VAL A CA 1
ATOM 689 C C . VAL A 1 85 ? 1.429 -18.141 -8.992 1 98.69 85 VAL A C 1
ATOM 691 O O . VAL A 1 85 ? 0.534 -18.484 -8.219 1 98.69 85 VAL A O 1
ATOM 694 N N . HIS A 1 86 ? 1.473 -16.953 -9.578 1 98.75 86 HIS A N 1
ATOM 695 C CA . HIS A 1 86 ? 0.413 -15.984 -9.344 1 98.75 86 HIS A CA 1
ATOM 696 C C . HIS A 1 86 ? -0.927 -16.484 -9.867 1 98.75 86 HIS A C 1
ATOM 698 O O . HIS A 1 86 ? -1.951 -16.359 -9.195 1 98.75 86 HIS A O 1
ATOM 704 N N . LEU A 1 87 ? -0.947 -17.078 -11.094 1 98.44 87 LEU A N 1
ATOM 705 C CA . LEU A 1 87 ? -2.191 -17.547 -11.695 1 98.44 87 LEU A CA 1
ATOM 706 C C . LEU A 1 87 ? -2.814 -18.656 -10.852 1 98.44 87 LEU A C 1
ATOM 708 O O . LEU A 1 87 ? -4.031 -18.688 -10.656 1 98.44 87 LEU A O 1
ATOM 712 N N . ALA A 1 88 ? -2.002 -19.516 -10.328 1 98.12 88 ALA A N 1
ATOM 713 C CA . ALA A 1 88 ? -2.504 -20.578 -9.453 1 98.12 88 ALA A CA 1
ATOM 714 C C . ALA A 1 88 ? -3.088 -20 -8.172 1 98.12 88 ALA A C 1
ATOM 716 O O . ALA A 1 88 ? -4.109 -20.469 -7.672 1 98.12 88 ALA A O 1
ATOM 717 N N . PHE A 1 89 ? -2.402 -19.047 -7.637 1 98.69 89 PHE A N 1
ATOM 718 C CA . PHE A 1 89 ? -2.873 -18.406 -6.414 1 98.69 89 PHE A CA 1
ATOM 719 C C . PHE A 1 89 ? -4.215 -17.719 -6.648 1 98.69 89 PHE A C 1
ATOM 721 O O . PHE A 1 89 ? -5.105 -17.781 -5.797 1 98.69 89 PHE A O 1
ATOM 728 N N . VAL A 1 90 ? -4.336 -16.969 -7.781 1 98.06 90 VAL A N 1
ATOM 729 C CA . VAL A 1 90 ? -5.57 -16.266 -8.117 1 98.06 90 VAL A CA 1
ATOM 730 C C . VAL A 1 90 ? -6.734 -17.25 -8.148 1 98.06 90 VAL A C 1
ATOM 732 O O . VAL A 1 90 ? 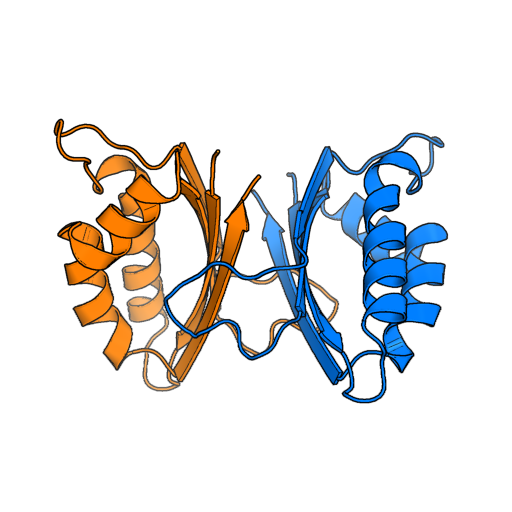-7.809 -16.969 -7.609 1 98.06 90 VAL A O 1
ATOM 735 N N . ASP A 1 91 ? -6.539 -18.438 -8.711 1 96.12 91 ASP A N 1
ATOM 736 C CA . ASP A 1 91 ? -7.57 -19.453 -8.797 1 96.12 91 ASP A CA 1
ATOM 737 C C . ASP A 1 91 ? -8.008 -19.906 -7.402 1 96.12 91 ASP A C 1
ATOM 739 O O . ASP A 1 91 ? -9.188 -20.219 -7.184 1 96.12 91 ASP A O 1
ATOM 743 N N . LYS A 1 92 ? -7.117 -19.922 -6.566 1 96.25 92 LYS A N 1
ATOM 744 C CA . LYS A 1 92 ? -7.383 -20.391 -5.203 1 96.25 92 LYS A CA 1
ATOM 745 C C . LYS A 1 92 ? -8.062 -19.297 -4.379 1 96.25 92 LYS A C 1
ATOM 747 O O . LYS A 1 92 ? -9.062 -19.562 -3.705 1 96.25 92 LYS A O 1
ATOM 752 N N . VAL A 1 93 ? -7.547 -18.094 -4.457 1 97.88 93 VAL A N 1
ATOM 753 C CA . VAL A 1 93 ? -7.934 -17.047 -3.502 1 97.88 93 VAL A CA 1
ATOM 754 C C . VAL A 1 93 ? -9.25 -16.422 -3.934 1 97.88 93 VAL A C 1
ATOM 756 O O . VAL A 1 93 ? -10.031 -15.953 -3.096 1 97.88 93 VAL A O 1
ATOM 759 N N . LYS A 1 94 ? -9.578 -16.422 -5.125 1 96.81 94 LYS A N 1
ATOM 760 C CA . LYS A 1 94 ? -10.758 -15.75 -5.652 1 96.81 94 LYS A CA 1
ATOM 761 C C . LYS A 1 94 ? -12.023 -16.219 -4.949 1 96.81 94 LYS A C 1
ATOM 763 O O . LYS A 1 94 ? -12.891 -15.414 -4.609 1 96.81 94 LYS A O 1
ATOM 768 N N . ALA A 1 95 ? -12.172 -17.453 -4.734 1 95.38 95 ALA A N 1
ATOM 769 C CA . ALA A 1 95 ? -13.359 -18.031 -4.129 1 95.38 95 ALA A CA 1
ATOM 770 C C . ALA A 1 95 ? -13.484 -17.641 -2.66 1 95.38 95 ALA A C 1
ATOM 772 O O . ALA A 1 95 ? -14.578 -17.656 -2.092 1 95.38 95 ALA A O 1
ATOM 773 N N . ALA A 1 96 ? -12.398 -17.281 -2.086 1 98.12 96 ALA A N 1
ATOM 774 C CA . ALA A 1 96 ? -12.352 -17 -0.654 1 98.12 96 ALA A CA 1
ATOM 775 C C . ALA A 1 96 ? -12.617 -15.523 -0.379 1 98.12 96 ALA A C 1
ATOM 777 O O . ALA A 1 96 ? -12.898 -15.141 0.758 1 98.12 96 ALA A O 1
ATOM 778 N N . LEU A 1 97 ? -12.602 -14.664 -1.389 1 98.25 97 LEU A N 1
ATOM 779 C CA . LEU A 1 97 ? -12.562 -13.227 -1.171 1 98.25 97 LEU A CA 1
ATOM 780 C C . LEU A 1 97 ? -13.977 -12.648 -1.086 1 98.25 97 LEU A C 1
ATOM 782 O O . LEU A 1 97 ? -14.859 -13.039 -1.855 1 98.25 97 LEU A O 1
ATOM 786 N N . ASP A 1 98 ? -14.203 -11.812 -0.11 1 98.38 98 ASP A N 1
ATOM 787 C CA . ASP A 1 98 ? -15.359 -10.938 -0.042 1 98.38 98 ASP A CA 1
ATOM 788 C C . ASP A 1 98 ? -15.094 -9.609 -0.752 1 98.38 98 ASP A C 1
ATOM 790 O O . ASP A 1 98 ? -15.992 -9.023 -1.35 1 98.38 98 ASP A O 1
ATOM 794 N N . ASP A 1 99 ? -13.914 -9.117 -0.631 1 98.12 99 ASP A N 1
ATOM 795 C CA . ASP A 1 99 ? -13.5 -7.84 -1.213 1 98.12 99 ASP A CA 1
ATOM 796 C C . ASP A 1 99 ? -11.992 -7.816 -1.455 1 98.12 99 ASP A C 1
ATOM 798 O O . ASP A 1 99 ? -11.25 -8.609 -0.875 1 98.12 99 ASP A O 1
ATOM 802 N N . VAL A 1 100 ? -11.555 -6.969 -2.352 1 98.5 100 VAL A N 1
ATOM 803 C CA . VAL A 1 100 ? -10.133 -6.805 -2.65 1 98.5 100 VAL A CA 1
ATOM 804 C C . VAL A 1 100 ? -9.852 -5.344 -3.004 1 98.5 100 VAL A C 1
ATOM 806 O O . VAL A 1 100 ? -10.688 -4.668 -3.604 1 98.5 100 VAL A O 1
ATOM 809 N N . PHE A 1 101 ? -8.75 -4.832 -2.529 1 98.75 101 PHE A N 1
ATOM 810 C CA . PHE A 1 101 ? -8.234 -3.508 -2.861 1 98.75 101 PHE A CA 1
ATOM 811 C C . PHE A 1 101 ? -6.871 -3.609 -3.531 1 98.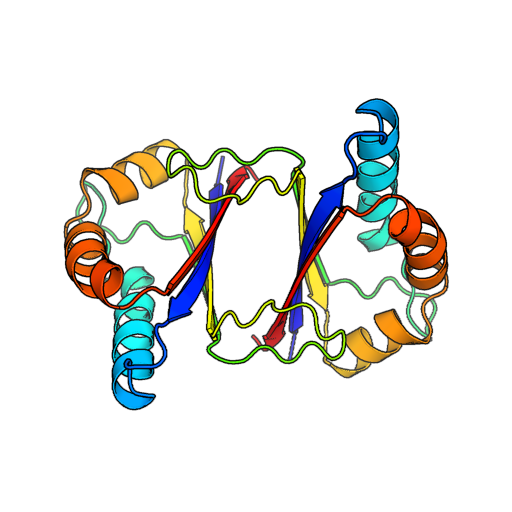75 101 PHE A C 1
ATOM 813 O O . PHE A 1 101 ? -5.949 -4.219 -2.986 1 98.75 101 PHE A O 1
ATOM 820 N N . ILE A 1 102 ? -6.773 -3.049 -4.766 1 98.88 102 ILE A N 1
ATOM 821 C CA . ILE A 1 102 ? -5.508 -3.098 -5.492 1 98.88 102 ILE A CA 1
ATOM 822 C C . ILE A 1 102 ? -5.152 -1.704 -6.004 1 98.88 102 ILE A C 1
ATOM 824 O O . ILE A 1 102 ? -5.988 -1.024 -6.605 1 98.88 102 ILE A O 1
ATOM 828 N N . TYR A 1 103 ? -3.971 -1.272 -5.773 1 98.88 103 TYR A N 1
ATOM 829 C CA . TYR A 1 103 ? -3.451 0.009 -6.238 1 98.88 103 TYR A CA 1
ATOM 830 C C . TYR A 1 103 ? -2 -0.121 -6.688 1 98.88 103 TYR A C 1
ATOM 832 O O . TYR A 1 103 ? -1.12 -0.434 -5.883 1 98.88 103 TYR A O 1
ATOM 840 N N . ASP A 1 104 ? -1.766 0.117 -7.977 1 98.81 104 ASP A N 1
ATOM 841 C CA . ASP A 1 104 ? -0.419 0.105 -8.539 1 98.81 104 ASP A 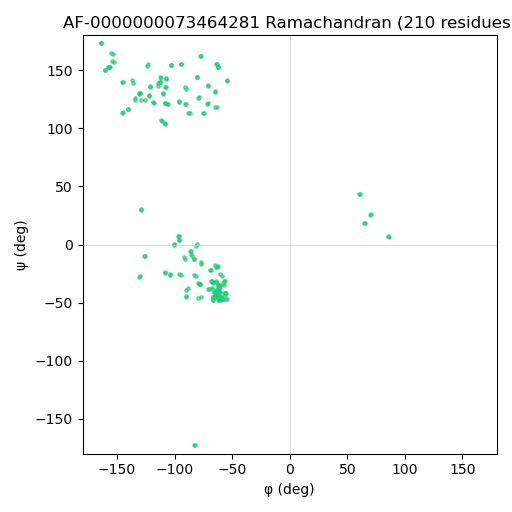CA 1
ATOM 842 C C . ASP A 1 104 ? 0.053 1.521 -8.867 1 98.81 104 ASP A C 1
ATOM 844 O O . ASP A 1 104 ? -0.731 2.352 -9.328 1 98.81 104 ASP A O 1
ATOM 848 N N . PHE A 1 105 ? 1.296 1.711 -8.633 1 98.75 105 PHE A N 1
ATOM 849 C CA . PHE A 1 105 ? 1.836 2.98 -9.102 1 98.75 105 PHE A CA 1
ATOM 850 C C . PHE A 1 105 ? 3.346 2.893 -9.289 1 98.75 105 PHE A C 1
ATOM 852 O O . PHE A 1 105 ? 4.016 2.104 -8.625 1 98.75 105 PHE A O 1
ATOM 859 N N . ASP A 1 106 ? 3.865 3.721 -10.203 1 97.56 106 ASP A N 1
ATOM 860 C CA . ASP A 1 106 ? 5.293 3.766 -10.508 1 97.56 106 ASP A CA 1
ATOM 861 C C . ASP A 1 106 ? 6.051 4.59 -9.469 1 97.56 106 ASP A C 1
ATOM 863 O O . ASP A 1 106 ? 5.504 5.539 -8.906 1 97.56 106 ASP A O 1
ATOM 867 N N . VAL A 1 107 ? 7.215 4.129 -9.211 1 94 107 VAL A N 1
ATOM 868 C CA . VAL A 1 107 ? 8.055 4.91 -8.305 1 94 107 VAL A CA 1
ATOM 869 C C . VAL A 1 107 ? 9.398 5.207 -8.969 1 94 107 VAL A C 1
ATOM 871 O O . VAL A 1 107 ? 9.859 4.449 -9.82 1 94 107 VAL A O 1
ATOM 874 N N . MET B 1 1 ? 10.539 -1.168 15.945 1 95.56 1 MET B N 1
ATOM 875 C CA . MET B 1 1 ? 10.492 -1.646 14.562 1 95.56 1 MET B CA 1
ATOM 876 C C . MET B 1 1 ? 9.789 -0.64 13.664 1 95.56 1 MET B C 1
ATOM 878 O O . MET B 1 1 ? 8.828 0.007 14.078 1 95.56 1 MET B O 1
ATOM 882 N N . PRO B 1 2 ? 10.203 -0.499 12.5 1 98.56 2 PRO B N 1
ATOM 883 C CA . PRO B 1 2 ? 9.531 0.467 11.625 1 98.56 2 PRO B CA 1
ATOM 884 C C . PRO B 1 2 ? 8.078 0.091 11.336 1 98.56 2 PRO B C 1
ATOM 886 O O . PRO B 1 2 ? 7.707 -1.079 11.453 1 98.56 2 PRO B O 1
ATOM 889 N N . VAL B 1 3 ? 7.316 1.112 11.023 1 98.75 3 VAL B N 1
ATOM 890 C CA . VAL B 1 3 ? 5.902 0.931 10.719 1 98.75 3 VAL B CA 1
ATOM 891 C C . VAL B 1 3 ? 5.605 1.473 9.32 1 98.75 3 VAL B C 1
ATOM 893 O O . VAL B 1 3 ? 6.012 2.584 8.977 1 98.75 3 VAL B O 1
ATOM 896 N N . ILE B 1 4 ? 4.965 0.62 8.523 1 98.88 4 ILE B N 1
ATOM 897 C CA . ILE B 1 4 ? 4.418 1.093 7.254 1 98.88 4 ILE B CA 1
ATOM 898 C C . ILE B 1 4 ? 2.979 1.56 7.457 1 98.88 4 ILE B C 1
ATOM 900 O O . ILE B 1 4 ? 2.158 0.834 8.023 1 98.88 4 ILE B O 1
ATOM 904 N N . HIS B 1 5 ? 2.787 2.785 7.145 1 98.88 5 HIS B N 1
ATOM 905 C CA . HIS B 1 5 ? 1.48 3.432 7.203 1 98.88 5 HIS B CA 1
ATOM 906 C C . HIS B 1 5 ? 0.933 3.693 5.805 1 98.88 5 HIS B C 1
ATOM 908 O O . HIS B 1 5 ? 1.404 4.594 5.105 1 98.88 5 HIS B O 1
ATOM 914 N N . VAL B 1 6 ? -0.062 2.865 5.363 1 98.88 6 VAL B N 1
ATOM 915 C CA . VAL B 1 6 ? -0.716 3.027 4.066 1 98.88 6 VAL B CA 1
ATOM 916 C C . VAL B 1 6 ? -2.018 3.805 4.238 1 98.88 6 VAL B C 1
ATOM 918 O O . VAL B 1 6 ? -2.867 3.436 5.055 1 98.88 6 VAL B O 1
ATOM 921 N N . VAL B 1 7 ? -2.162 4.906 3.547 1 98.88 7 VAL B N 1
ATOM 922 C CA . VAL B 1 7 ? -3.416 5.652 3.543 1 98.88 7 VAL B CA 1
ATOM 923 C C . VAL B 1 7 ? -3.83 5.965 2.105 1 98.88 7 VAL B C 1
ATOM 925 O O . VAL B 1 7 ? -2.99 6.312 1.273 1 98.88 7 VAL B O 1
ATOM 928 N N . SER B 1 8 ? -5.031 5.68 1.768 1 98.81 8 SER B N 1
ATOM 929 C CA . SER B 1 8 ? -5.617 6.02 0.475 1 98.81 8 SER B CA 1
ATOM 930 C C . SER B 1 8 ? -6.852 6.898 0.642 1 98.81 8 SER B C 1
ATOM 932 O O . SER B 1 8 ? -7.68 6.652 1.524 1 98.81 8 SER B O 1
ATOM 934 N N . PHE B 1 9 ? -6.938 7.969 -0.213 1 98.81 9 PHE B N 1
ATOM 935 C CA . PHE B 1 9 ? -8.031 8.93 -0.14 1 98.81 9 PHE B CA 1
ATOM 936 C C . PHE B 1 9 ? -8.953 8.789 -1.346 1 98.81 9 PHE B C 1
ATOM 938 O O . PHE B 1 9 ? -8.492 8.711 -2.484 1 98.81 9 PHE B O 1
ATOM 945 N N . LYS B 1 10 ? -10.25 8.688 -1.085 1 98.5 10 LYS B N 1
ATOM 946 C CA . LYS B 1 10 ? -11.312 8.914 -2.061 1 98.5 10 LYS B CA 1
ATOM 947 C C . LYS B 1 10 ? -12.055 10.211 -1.779 1 98.5 10 LYS B C 1
ATOM 949 O O . LYS B 1 10 ? -12.602 10.398 -0.689 1 98.5 10 LYS B O 1
ATOM 954 N N . TYR B 1 11 ? -12.055 11.094 -2.75 1 98.69 11 TYR B N 1
ATOM 955 C CA . TYR B 1 11 ? -12.625 12.422 -2.529 1 98.69 11 TYR B CA 1
ATOM 956 C C . TYR B 1 11 ? -14.078 12.477 -2.977 1 98.69 11 TYR B C 1
ATOM 958 O O . TYR B 1 11 ? -14.5 11.711 -3.846 1 98.69 11 TYR B O 1
ATOM 966 N N . LYS B 1 12 ? -14.758 13.383 -2.387 1 98.56 12 LYS B N 1
ATOM 967 C CA . LYS B 1 12 ? -16.125 13.672 -2.826 1 98.56 12 LYS B CA 1
ATOM 968 C C . LYS B 1 12 ? -16.141 14.18 -4.266 1 98.56 12 LYS B C 1
ATOM 970 O O . LYS B 1 12 ? -15.18 14.812 -4.715 1 98.56 12 LYS B O 1
ATOM 975 N N . GLU B 1 13 ? -17.266 13.914 -4.867 1 97 13 GLU B N 1
ATOM 976 C CA . GLU B 1 13 ? -17.406 14.336 -6.258 1 97 13 GLU B CA 1
ATOM 977 C C . GLU B 1 13 ? -17.266 15.844 -6.402 1 97 13 GLU B C 1
ATOM 979 O O . GLU B 1 13 ? -16.828 16.328 -7.445 1 97 13 GLU B O 1
ATOM 984 N N . SER B 1 14 ? -17.547 16.578 -5.395 1 97.44 14 SER B N 1
ATOM 985 C CA . SER B 1 14 ? -17.531 18.031 -5.426 1 97.44 14 SER B CA 1
ATOM 986 C C . SER B 1 14 ? -16.109 18.562 -5.375 1 97.44 14 SER B C 1
ATOM 988 O O . SER B 1 14 ? -15.875 19.75 -5.641 1 97.44 14 SER B O 1
ATOM 990 N N . VAL B 1 15 ? -15.148 17.734 -4.984 1 98 15 VAL B N 1
ATOM 991 C CA . VAL B 1 15 ? -13.766 18.172 -4.875 1 98 15 VAL B CA 1
ATOM 992 C C . VAL B 1 15 ? -13.117 18.203 -6.258 1 98 15 VAL B C 1
ATOM 994 O O . VAL B 1 15 ? -13.125 17.203 -6.977 1 98 15 VAL B O 1
ATOM 997 N N . SER B 1 16 ? -12.539 19.328 -6.613 1 97.56 16 SER B N 1
ATOM 998 C CA . SER B 1 16 ? -11.969 19.484 -7.945 1 97.56 16 SER B CA 1
ATOM 999 C C . SER B 1 16 ? -10.617 18.781 -8.055 1 97.56 16 SER B C 1
ATOM 1001 O O . SER B 1 16 ? -9.992 18.469 -7.039 1 97.56 16 SER B O 1
ATOM 1003 N N . SER B 1 17 ? -10.211 18.562 -9.336 1 96.5 17 SER B N 1
ATOM 1004 C CA . SER B 1 17 ? -8.898 17.969 -9.578 1 96.5 17 SER B CA 1
ATOM 1005 C C . SER B 1 17 ? -7.785 18.844 -9.023 1 96.5 17 SER B C 1
ATOM 1007 O O . SER B 1 17 ? -6.77 18.328 -8.547 1 96.5 17 SER B O 1
ATOM 1009 N N . GLN B 1 18 ? -8.039 20.109 -9.125 1 97.62 18 GLN B N 1
ATOM 1010 C CA . GLN B 1 18 ? -7.043 21.047 -8.609 1 97.62 18 GLN B CA 1
ATOM 1011 C C . GLN B 1 18 ? -6.93 20.938 -7.09 1 97.62 18 GLN B C 1
ATOM 1013 O O . GLN B 1 18 ? -5.824 20.922 -6.547 1 97.62 18 GLN B O 1
ATOM 1018 N N . GLU B 1 19 ? -8.062 20.891 -6.445 1 97.69 19 GLU B N 1
ATOM 1019 C CA . GLU B 1 19 ? -8.055 20.75 -4.992 1 97.69 19 GLU B CA 1
ATOM 1020 C C . GLU B 1 19 ? -7.41 19.422 -4.578 1 97.69 19 GLU B C 1
ATOM 1022 O O . GLU B 1 19 ? -6.637 19.375 -3.619 1 97.69 19 GLU B O 1
ATOM 1027 N N . ARG B 1 20 ? -7.711 18.391 -5.336 1 98 20 ARG B N 1
ATOM 1028 C CA . ARG B 1 20 ? -7.09 17.109 -5.047 1 98 20 ARG B CA 1
ATOM 1029 C C . ARG B 1 20 ? -5.57 17.188 -5.18 1 98 20 ARG B C 1
ATOM 1031 O O . ARG B 1 20 ? -4.84 16.641 -4.355 1 98 20 ARG B O 1
ATOM 1038 N N . LEU B 1 21 ? -5.133 17.859 -6.145 1 97.75 21 LEU B N 1
ATOM 1039 C CA . LEU B 1 21 ? -3.697 17.984 -6.379 1 97.75 21 LEU B CA 1
ATOM 1040 C C . LEU B 1 21 ? -3.035 18.797 -5.266 1 97.75 21 LEU B C 1
ATOM 1042 O O . LEU B 1 21 ? -1.897 18.5 -4.879 1 97.75 21 LEU B O 1
ATOM 1046 N N . GLU B 1 22 ? -3.699 19.812 -4.809 1 97.88 22 GLU B N 1
ATOM 1047 C CA . GLU B 1 22 ? -3.168 20.594 -3.703 1 97.88 22 GLU B CA 1
ATOM 1048 C C . GLU B 1 22 ? -3.014 19.75 -2.441 1 97.88 22 GLU B C 1
ATOM 1050 O O . GLU B 1 22 ? -2.002 19.859 -1.743 1 97.88 22 GLU B O 1
ATOM 1055 N N . LEU B 1 23 ? -4.016 18.969 -2.162 1 98.31 23 LEU B N 1
ATOM 1056 C CA . LEU B 1 23 ? -3.957 18.094 -0.999 1 98.31 23 LEU B CA 1
ATOM 1057 C C . LEU B 1 23 ? -2.84 17.062 -1.148 1 98.31 23 LEU B C 1
ATOM 1059 O O . LEU B 1 23 ? -2.094 16.812 -0.2 1 98.31 23 LEU B O 1
ATOM 1063 N N . TYR B 1 24 ? -2.688 16.562 -2.357 1 98.56 24 TYR B N 1
ATOM 1064 C CA . TYR B 1 24 ? -1.617 15.625 -2.652 1 98.56 24 TYR B CA 1
ATOM 1065 C C . TYR B 1 24 ? -0.25 16.266 -2.432 1 98.56 24 TYR B C 1
ATOM 1067 O O . TYR B 1 24 ? 0.628 15.664 -1.807 1 98.56 24 TYR B O 1
ATOM 1075 N N . SER B 1 25 ? -0.132 17.484 -2.945 1 98.25 25 SER B N 1
ATOM 1076 C CA . SER B 1 25 ? 1.134 18.203 -2.832 1 98.25 25 SER B CA 1
ATOM 1077 C C . SER B 1 25 ? 1.475 18.5 -1.375 1 98.25 25 SER B C 1
ATOM 1079 O O . SER B 1 25 ? 2.633 18.391 -0.969 1 98.25 25 SER B O 1
ATOM 1081 N N . GLN B 1 26 ? 0.506 18.875 -0.678 1 98.31 26 GLN B N 1
ATOM 1082 C CA . GLN B 1 26 ? 0.735 19.156 0.736 1 98.31 26 GLN B CA 1
ATOM 1083 C C . GLN B 1 26 ? 1.222 17.906 1.471 1 98.31 26 GLN B C 1
ATOM 1085 O O . GLN B 1 26 ? 2.178 17.984 2.246 1 98.31 26 GLN B O 1
ATOM 1090 N N . PHE B 1 27 ? 0.577 16.75 1.281 1 98.62 27 PHE B N 1
ATOM 1091 C CA . PHE B 1 27 ? 1.003 15.516 1.916 1 98.62 27 PHE B CA 1
ATOM 1092 C C . PHE B 1 27 ? 2.443 15.18 1.543 1 98.62 27 PHE B C 1
ATOM 1094 O O . PHE B 1 27 ? 3.203 14.672 2.371 1 98.62 27 PHE B O 1
ATOM 1101 N N . GLY B 1 28 ? 2.816 15.531 0.345 1 97.88 28 GLY B N 1
ATOM 1102 C CA . GLY B 1 28 ? 4.156 15.266 -0.153 1 97.88 28 GLY B CA 1
ATOM 1103 C C . GLY B 1 28 ? 5.238 15.984 0.626 1 97.88 28 GLY B C 1
ATOM 1104 O O . GLY B 1 28 ? 6.41 15.609 0.575 1 97.88 28 GLY B O 1
ATOM 1105 N N . THR B 1 29 ? 4.863 17.016 1.339 1 98.19 29 THR B N 1
ATOM 1106 C CA . THR B 1 29 ? 5.836 17.797 2.086 1 98.19 29 THR B CA 1
ATOM 1107 C C . THR B 1 29 ? 6.094 17.172 3.457 1 98.19 29 THR B C 1
ATOM 1109 O O . THR B 1 29 ? 7.004 17.594 4.172 1 98.19 29 THR B O 1
ATOM 1112 N N . PHE B 1 30 ? 5.34 16.125 3.816 1 98.75 30 PHE B N 1
ATOM 1113 C CA . PHE B 1 30 ? 5.383 15.57 5.16 1 98.75 30 PHE B CA 1
ATOM 1114 C C . PHE B 1 30 ? 6.781 15.047 5.484 1 98.75 30 PHE B C 1
ATOM 1116 O O . PHE B 1 30 ? 7.242 15.164 6.621 1 98.75 30 PHE B O 1
ATOM 1123 N N . LYS B 1 31 ? 7.438 14.5 4.508 1 98.06 31 LYS B N 1
ATOM 1124 C CA . LYS B 1 31 ? 8.742 13.891 4.746 1 98.06 31 LYS B CA 1
ATOM 1125 C C . LYS B 1 31 ? 9.719 14.891 5.359 1 98.06 31 LYS B C 1
ATOM 1127 O O . LYS B 1 31 ? 10.555 14.531 6.184 1 98.06 31 LYS B O 1
ATOM 1132 N N . THR B 1 32 ? 9.57 16.172 5.023 1 98.12 32 THR B N 1
ATOM 1133 C CA . THR B 1 32 ? 10.508 17.188 5.496 1 98.12 32 THR B CA 1
ATOM 1134 C C . THR B 1 32 ? 9.852 18.078 6.551 1 98.12 32 THR B C 1
ATOM 1136 O O . THR B 1 32 ? 10.531 18.641 7.406 1 98.12 32 THR B O 1
ATOM 1139 N N . GLN B 1 33 ? 8.5 18.172 6.508 1 98.62 33 GLN B N 1
ATOM 1140 C CA . GLN B 1 33 ? 7.836 19.156 7.355 1 98.62 33 GLN B CA 1
ATOM 1141 C C . GLN B 1 33 ? 7.379 18.531 8.672 1 98.62 33 GLN B C 1
ATOM 1143 O O . GLN B 1 33 ? 7.145 19.234 9.656 1 98.62 33 GLN B O 1
ATOM 1148 N N . CYS B 1 34 ? 7.129 17.266 8.719 1 98.88 34 CYS B N 1
ATOM 1149 C CA . CYS B 1 34 ? 6.824 16.594 9.977 1 98.88 34 CYS B CA 1
ATOM 1150 C C . CYS B 1 34 ? 8.086 16.422 10.812 1 98.88 34 CYS B C 1
ATOM 1152 O O . CYS B 1 34 ? 8.984 15.664 10.438 1 98.88 34 CYS B O 1
ATOM 1154 N N . LEU B 1 35 ? 8.164 17.094 11.93 1 98.75 35 LEU B N 1
ATOM 1155 C CA . LEU B 1 35 ? 9.32 17.078 12.82 1 98.75 35 LEU B CA 1
ATOM 1156 C C . LEU B 1 35 ? 8.977 16.406 14.141 1 98.75 35 LEU B C 1
ATOM 1158 O O . LEU B 1 35 ? 7.891 16.625 14.688 1 98.75 35 LEU B O 1
ATOM 1162 N N . TYR B 1 36 ? 9.945 15.625 14.586 1 98.31 36 TYR B N 1
ATOM 1163 C CA . TYR B 1 36 ? 9.766 14.953 15.867 1 98.31 36 TYR B CA 1
ATOM 1164 C C . TYR B 1 36 ? 10.125 15.891 17.016 1 98.31 36 TYR B C 1
ATOM 1166 O O . TYR B 1 36 ? 10.234 17.109 16.828 1 98.31 36 TYR B O 1
ATOM 1174 N N . THR B 1 37 ? 10.172 15.406 18.25 1 97.56 37 THR B N 1
ATOM 1175 C CA . THR B 1 37 ? 10.383 16.203 19.453 1 97.56 37 THR B CA 1
ATOM 1176 C C . THR B 1 37 ? 11.773 16.844 19.438 1 97.56 37 THR B C 1
ATOM 1178 O O . THR B 1 37 ? 11.992 17.875 20.078 1 97.56 37 THR B O 1
ATOM 1181 N N . ASP B 1 38 ? 12.695 16.375 18.672 1 97.88 38 ASP B N 1
ATOM 1182 C CA . ASP B 1 38 ? 14.039 16.938 18.578 1 97.88 38 ASP B CA 1
ATOM 1183 C C . ASP B 1 38 ? 14.148 17.906 17.391 1 97.88 38 ASP B C 1
ATOM 1185 O O . ASP B 1 38 ? 15.242 18.312 17.016 1 97.88 38 ASP B O 1
ATOM 1189 N N . ASN B 1 39 ? 13.055 18.156 16.797 1 97.88 39 ASN B N 1
ATOM 1190 C CA . ASN B 1 39 ? 12.938 19.109 15.688 1 97.88 39 ASN B CA 1
ATOM 1191 C C . ASN B 1 39 ? 13.617 18.578 14.422 1 97.88 39 ASN B C 1
ATOM 1193 O O . ASN B 1 39 ? 14.078 19.359 13.594 1 97.88 39 ASN B O 1
ATOM 1197 N N . GLN B 1 40 ? 13.711 17.266 14.312 1 98.44 40 GLN B N 1
ATOM 1198 C CA . GLN B 1 40 ? 14.234 16.625 13.109 1 98.44 40 GLN B CA 1
ATOM 1199 C C . GLN B 1 40 ? 13.141 15.859 12.375 1 98.44 40 GLN B C 1
ATOM 1201 O O . GLN B 1 40 ? 12.242 15.297 13 1 98.44 40 GLN B O 1
ATOM 1206 N N . PRO B 1 41 ? 13.242 15.906 11.008 1 98.75 41 PRO B N 1
ATOM 1207 C CA . PRO B 1 41 ? 12.32 15.016 10.289 1 98.75 41 PRO B CA 1
ATOM 1208 C C . PRO B 1 41 ? 12.438 13.562 10.75 1 98.75 41 PRO B C 1
ATOM 1210 O O . PRO B 1 41 ? 13.531 13.086 11.031 1 98.75 41 PRO B O 1
ATOM 1213 N N . TYR B 1 42 ? 11.297 12.828 10.859 1 98.75 42 TYR B N 1
ATOM 1214 C CA . TYR B 1 42 ? 11.367 11.477 11.406 1 98.75 42 TYR B CA 1
ATOM 1215 C C . TYR B 1 42 ? 10.734 10.469 10.453 1 98.75 42 TYR B C 1
ATOM 1217 O O . TYR B 1 42 ? 10.836 9.258 10.664 1 98.75 42 TYR B O 1
ATOM 1225 N N . ILE B 1 43 ? 10.047 10.922 9.398 1 98.75 43 ILE B N 1
ATOM 1226 C CA . ILE B 1 43 ? 9.523 10.008 8.391 1 98.75 43 ILE B CA 1
ATOM 1227 C C . ILE B 1 43 ? 10.672 9.445 7.559 1 98.75 43 ILE B C 1
ATOM 1229 O O . ILE B 1 43 ? 11.406 10.195 6.914 1 98.75 43 ILE B O 1
ATOM 1233 N N . LEU B 1 44 ? 10.797 8.164 7.562 1 98.56 44 LEU B N 1
ATOM 1234 C CA . LEU B 1 44 ? 11.922 7.496 6.914 1 98.56 44 LEU B CA 1
ATOM 1235 C C . LEU B 1 44 ? 11.719 7.441 5.402 1 98.56 44 LEU B C 1
ATOM 1237 O O . LEU B 1 44 ? 12.695 7.449 4.645 1 98.56 44 LEU B O 1
ATOM 1241 N N . GLY B 1 45 ? 10.531 7.316 4.965 1 98.06 45 GLY B N 1
ATOM 1242 C CA . GLY B 1 45 ? 10.211 7.207 3.549 1 98.06 45 GLY B CA 1
ATOM 1243 C C . GLY B 1 45 ? 8.766 7.527 3.234 1 98.06 45 GLY B C 1
ATOM 1244 O O . GLY B 1 45 ? 7.883 7.344 4.078 1 98.06 45 GLY B O 1
ATOM 1245 N N . LEU B 1 46 ? 8.539 8.023 2.07 1 98.56 46 LEU B N 1
ATOM 1246 C CA . LEU B 1 46 ? 7.207 8.367 1.583 1 98.56 46 LEU B CA 1
ATOM 1247 C C . LEU B 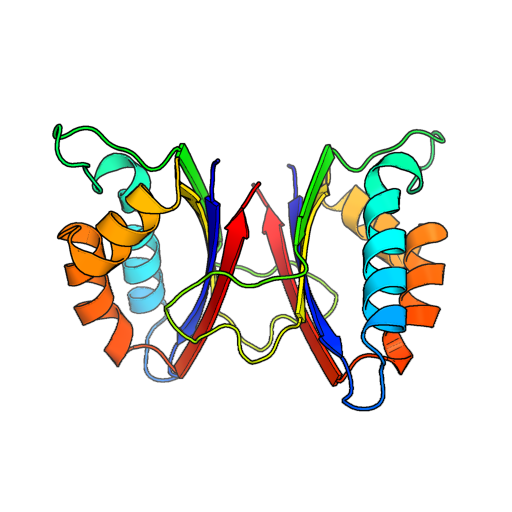1 46 ? 7.098 8.117 0.082 1 98.56 46 LEU B C 1
ATOM 1249 O O . LEU B 1 46 ? 7.836 8.711 -0.705 1 98.56 46 LEU B O 1
ATOM 1253 N N . LYS B 1 47 ? 6.297 7.172 -0.33 1 98.44 47 LYS B N 1
ATOM 1254 C CA . LYS B 1 47 ? 5.914 6.918 -1.716 1 98.44 47 LYS B CA 1
ATOM 1255 C C . LYS B 1 47 ? 4.426 7.168 -1.931 1 98.44 47 LYS B C 1
ATOM 1257 O O . LYS B 1 47 ? 3.604 6.824 -1.077 1 98.44 47 LYS B O 1
ATOM 1262 N N . SER B 1 48 ? 4.137 7.797 -3.072 1 98.62 48 SER B N 1
ATOM 1263 C CA . SER B 1 48 ? 2.736 8.148 -3.277 1 98.62 48 SER B CA 1
ATOM 1264 C C . SER B 1 48 ? 2.412 8.289 -4.762 1 98.62 48 SER B C 1
ATOM 1266 O O . SER B 1 48 ? 3.314 8.273 -5.602 1 98.62 48 SER B O 1
ATOM 1268 N N . SER B 1 49 ? 1.116 8.289 -4.996 1 98.56 49 SER B N 1
ATOM 1269 C CA . SER B 1 49 ? 0.656 8.477 -6.367 1 98.56 49 SER B CA 1
ATOM 1270 C C . SER B 1 49 ? -0.774 9 -6.402 1 98.56 49 SER B C 1
ATOM 1272 O O . SER B 1 49 ? -1.548 8.781 -5.469 1 98.56 49 SER B O 1
ATOM 1274 N N . THR B 1 50 ? -1.016 9.711 -7.492 1 98.06 50 THR B N 1
ATOM 1275 C CA . THR B 1 50 ? -2.367 10.188 -7.766 1 98.06 50 THR B CA 1
ATOM 1276 C C . THR B 1 50 ? -3.059 9.297 -8.789 1 98.06 50 THR B C 1
ATOM 1278 O O . THR B 1 50 ? -4.223 9.523 -9.133 1 98.06 50 THR B O 1
ATOM 1281 N N . GLU B 1 51 ? -2.355 8.258 -9.25 1 96 51 GLU B N 1
ATOM 1282 C CA . GLU B 1 51 ? -2.869 7.418 -10.328 1 96 51 GLU B CA 1
ATOM 1283 C C . GLU B 1 51 ? -2.686 5.934 -10.016 1 96 51 GLU B C 1
ATOM 1285 O O . GLU B 1 51 ? -1.579 5.496 -9.695 1 96 51 GLU B O 1
ATOM 1290 N N . ASN B 1 52 ? -3.809 5.246 -10.094 1 98.19 52 ASN B N 1
ATOM 1291 C CA . ASN B 1 52 ? -3.752 3.789 -10.031 1 98.19 52 ASN B CA 1
ATOM 1292 C C . ASN B 1 52 ? -3.549 3.176 -11.414 1 98.19 52 ASN B C 1
ATOM 1294 O O . ASN B 1 52 ? -4.461 3.182 -12.242 1 98.19 52 ASN B O 1
ATOM 1298 N N . THR B 1 53 ? -2.406 2.559 -11.633 1 97.62 53 THR B N 1
ATOM 1299 C CA . THR B 1 53 ? -2.072 2.033 -12.953 1 97.62 53 THR B CA 1
ATOM 1300 C C . THR B 1 53 ? -2.414 0.548 -13.039 1 97.62 53 THR B C 1
ATOM 1302 O O . THR B 1 53 ? -2.074 -0.113 -14.023 1 97.62 53 THR B O 1
ATOM 1305 N N . SER B 1 54 ? -3.004 0.015 -12 1 97.88 54 SER B N 1
ATOM 1306 C CA . SER B 1 54 ? -3.35 -1.402 -12.023 1 97.88 54 SER B CA 1
ATOM 1307 C C . SER B 1 54 ? -4.395 -1.698 -13.094 1 97.88 54 SER B C 1
ATOM 1309 O O . SER B 1 54 ? -5.43 -1.032 -13.164 1 97.88 54 SER B O 1
ATOM 1311 N N . PRO B 1 55 ? -4.188 -2.703 -13.898 1 96.75 55 PRO B N 1
ATOM 1312 C CA . PRO B 1 55 ? -5.203 -3.109 -14.875 1 96.75 55 PRO B CA 1
ATOM 1313 C C . PRO B 1 55 ? -6.297 -3.98 -14.258 1 96.75 55 PRO B C 1
ATOM 1315 O O . PRO B 1 55 ? -7.246 -4.367 -14.938 1 96.75 55 PRO B O 1
ATOM 1318 N N . GLU B 1 56 ? -6.277 -4.309 -13.016 1 95.5 56 GLU B N 1
ATOM 1319 C CA . GLU B 1 56 ? -7.145 -5.301 -12.391 1 95.5 56 GLU B CA 1
ATOM 1320 C C . GLU B 1 56 ? -8.484 -4.684 -11.992 1 95.5 56 GLU B C 1
ATOM 1322 O O . GLU B 1 56 ? -9.398 -5.395 -11.57 1 95.5 56 GLU B O 1
ATOM 1327 N N . ASN B 1 57 ? -8.609 -3.387 -12.07 1 92.88 57 ASN B N 1
ATOM 1328 C CA . ASN B 1 57 ? -9.867 -2.682 -11.844 1 92.88 57 ASN B CA 1
ATOM 1329 C C . ASN B 1 57 ? -10.391 -2.91 -10.422 1 92.88 57 ASN B C 1
ATOM 1331 O O . ASN B 1 57 ? -11.562 -3.234 -10.242 1 92.88 57 ASN B O 1
ATOM 1335 N N . ALA B 1 58 ? -9.523 -2.848 -9.438 1 97 58 ALA B N 1
ATOM 1336 C CA . ALA B 1 58 ? -9.906 -3.088 -8.047 1 97 58 ALA B CA 1
ATOM 1337 C C . ALA B 1 58 ? -9.422 -1.962 -7.141 1 97 58 ALA B C 1
ATOM 1339 O O . ALA B 1 58 ? -9.031 -2.205 -5.996 1 97 58 ALA B O 1
ATOM 1340 N N . GLY B 1 59 ? -9.328 -0.772 -7.664 1 97.69 59 GLY B N 1
ATOM 1341 C CA . GLY B 1 59 ? -8.867 0.383 -6.91 1 97.69 59 GLY B CA 1
ATOM 1342 C C . GLY B 1 59 ? -9.961 1.035 -6.09 1 97.69 59 GLY B C 1
ATOM 1343 O O . GLY B 1 59 ? -9.695 1.93 -5.285 1 97.69 59 GLY B O 1
ATOM 1344 N N . LYS B 1 60 ? -11.281 0.664 -6.332 1 97.06 60 LYS B N 1
ATOM 1345 C CA . LYS B 1 60 ? -12.461 1.027 -5.551 1 97.06 60 LYS B CA 1
ATOM 1346 C C . LYS B 1 60 ? -12.711 2.533 -5.602 1 97.06 60 LYS B C 1
ATOM 1348 O O . LYS B 1 60 ? -13.281 3.104 -4.668 1 97.06 60 LYS B O 1
ATOM 1353 N N . GLY B 1 61 ? -12.102 3.211 -6.609 1 96.69 61 GLY B N 1
ATOM 1354 C CA . GLY B 1 61 ? -12.359 4.629 -6.816 1 96.69 61 GLY B CA 1
ATOM 1355 C C . GLY B 1 61 ? -11.461 5.523 -5.984 1 96.69 61 GLY B C 1
ATOM 1356 O O . GLY B 1 61 ? -11.664 6.738 -5.93 1 96.69 61 GLY B O 1
ATOM 1357 N N . PHE B 1 62 ? -10.508 4.887 -5.312 1 98.25 62 PHE B N 1
ATOM 1358 C CA . PHE B 1 62 ? -9.586 5.707 -4.543 1 98.25 62 PHE B CA 1
ATOM 1359 C C . PHE B 1 62 ? -8.656 6.492 -5.461 1 98.25 62 PHE B C 1
ATOM 1361 O O . PHE B 1 62 ? -8.156 5.953 -6.449 1 98.25 62 PHE B O 1
ATOM 1368 N N . HIS B 1 63 ? -8.453 7.77 -5.133 1 98.06 63 HIS B N 1
ATOM 1369 C CA . HIS B 1 63 ? -7.742 8.703 -6 1 98.06 63 HIS B CA 1
ATOM 1370 C C . HIS B 1 63 ? -6.246 8.703 -5.703 1 98.06 63 HIS B C 1
ATOM 1372 O O . HIS B 1 63 ? -5.426 8.734 -6.625 1 98.06 63 HIS B O 1
ATOM 1378 N N . HIS B 1 64 ? -5.887 8.719 -4.406 1 98.56 64 HIS B N 1
ATOM 1379 C CA . HIS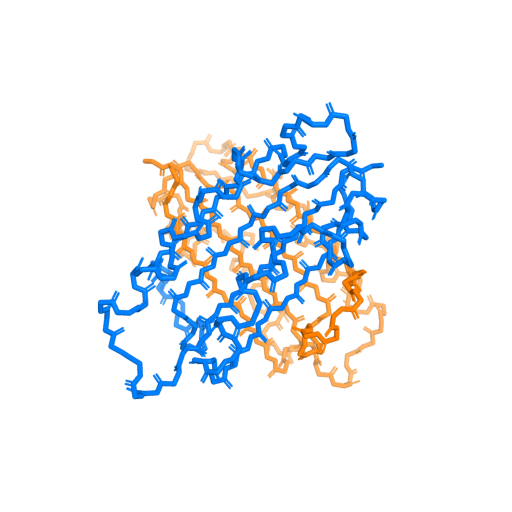 B 1 64 ? -4.5 8.82 -3.975 1 98.56 64 HIS B CA 1
ATOM 1380 C C . HIS B 1 64 ? -4.117 7.656 -3.064 1 98.56 64 HIS B C 1
ATOM 1382 O O . HIS B 1 64 ? -4.977 7.086 -2.387 1 98.56 64 HIS B O 1
ATOM 1388 N N . ILE B 1 65 ? -2.881 7.391 -3.086 1 98.81 65 ILE B N 1
ATOM 1389 C CA . ILE B 1 65 ? -2.307 6.508 -2.076 1 98.81 65 ILE B CA 1
ATOM 1390 C C . ILE B 1 65 ? -0.986 7.09 -1.574 1 98.81 65 ILE B C 1
ATOM 1392 O O . ILE B 1 65 ? -0.225 7.676 -2.346 1 98.81 65 ILE B O 1
ATOM 1396 N N . PHE B 1 66 ? -0.757 7.012 -0.284 1 98.81 66 PHE B N 1
ATOM 1397 C CA . PHE B 1 66 ? 0.482 7.371 0.394 1 98.81 66 PHE B CA 1
ATOM 1398 C C . PHE B 1 66 ? 0.989 6.215 1.246 1 98.81 66 PHE B C 1
ATOM 1400 O O . PHE B 1 66 ? 0.238 5.648 2.043 1 98.81 66 PHE B O 1
ATOM 1407 N N . ILE B 1 67 ? 2.209 5.797 1.01 1 98.88 67 ILE B N 1
ATOM 1408 C CA . ILE B 1 67 ? 2.893 4.805 1.835 1 98.88 67 ILE B CA 1
ATOM 1409 C C . ILE B 1 67 ? 4.031 5.473 2.605 1 98.88 67 ILE B C 1
ATOM 1411 O O . ILE B 1 67 ? 5.059 5.824 2.025 1 98.88 67 ILE B O 1
ATOM 1415 N N . THR B 1 68 ? 3.799 5.645 3.908 1 98.88 68 THR B N 1
ATOM 1416 C CA . THR B 1 68 ? 4.766 6.293 4.785 1 98.88 68 THR B CA 1
ATOM 1417 C C . THR B 1 68 ? 5.434 5.273 5.703 1 98.88 68 THR B C 1
ATOM 1419 O O . THR B 1 68 ? 4.77 4.391 6.242 1 98.88 68 THR B O 1
ATOM 1422 N N . THR B 1 69 ? 6.727 5.348 5.852 1 98.81 69 THR B N 1
ATOM 1423 C CA . THR B 1 69 ? 7.469 4.512 6.789 1 98.81 69 THR B CA 1
ATOM 1424 C C . THR B 1 69 ? 7.906 5.32 8.008 1 98.81 69 THR B C 1
ATOM 1426 O O . THR B 1 69 ? 8.625 6.312 7.871 1 98.81 69 THR B O 1
ATOM 1429 N N . PHE B 1 70 ? 7.469 4.891 9.156 1 98.88 70 PHE B N 1
ATOM 1430 C CA . PHE B 1 70 ? 7.84 5.504 10.43 1 98.88 70 PHE B CA 1
ATOM 1431 C C . PHE B 1 70 ? 8.883 4.664 11.148 1 98.88 70 PHE B C 1
ATOM 1433 O O . PHE B 1 70 ? 8.93 3.443 10.977 1 98.88 70 PHE B O 1
ATOM 1440 N N . PRO B 1 71 ? 9.672 5.316 12.008 1 98.69 71 PRO B N 1
ATOM 1441 C CA . PRO B 1 71 ? 10.703 4.559 12.719 1 98.69 71 PRO B CA 1
ATOM 1442 C C . PRO B 1 71 ? 10.117 3.562 13.719 1 98.69 71 PRO B C 1
ATOM 1444 O O . PRO B 1 71 ? 10.727 2.527 13.992 1 98.69 71 PRO B O 1
ATOM 1447 N N . SER B 1 72 ? 9.016 3.875 14.289 1 98.44 72 SER B N 1
ATOM 1448 C CA . SER B 1 72 ? 8.414 3.029 15.32 1 98.44 72 SER B CA 1
ATOM 1449 C C . SER B 1 72 ? 6.953 3.4 15.555 1 98.44 72 SER B C 1
ATOM 1451 O O . SER B 1 72 ? 6.473 4.414 15.039 1 98.44 72 SER B O 1
ATOM 1453 N N . GLN B 1 73 ? 6.32 2.574 16.391 1 98.12 73 GLN B N 1
ATOM 1454 C CA . GLN B 1 73 ? 4.941 2.852 16.781 1 98.12 73 GLN B CA 1
ATOM 1455 C C . GLN B 1 73 ? 4.844 4.148 17.578 1 98.12 73 GLN B C 1
ATOM 1457 O O . GLN B 1 73 ? 3.836 4.852 17.5 1 98.12 73 GLN B O 1
ATOM 1462 N N . ASP B 1 74 ? 5.883 4.477 18.328 1 98.25 74 ASP B N 1
ATOM 1463 C CA . ASP B 1 74 ? 5.898 5.742 19.062 1 98.25 74 ASP B CA 1
ATOM 1464 C C . ASP B 1 74 ? 5.844 6.93 18.109 1 98.25 74 ASP B C 1
ATOM 1466 O O . ASP B 1 74 ? 5.195 7.938 18.406 1 98.25 74 ASP B O 1
ATOM 1470 N N . HIS B 1 75 ? 6.496 6.777 17.016 1 98.69 75 HIS B N 1
ATOM 1471 C CA . HIS B 1 75 ? 6.484 7.844 16.016 1 98.69 75 HIS B CA 1
ATOM 1472 C C . HIS B 1 75 ? 5.121 7.961 15.352 1 98.69 75 HIS B C 1
ATOM 1474 O O . HIS B 1 75 ? 4.66 9.062 15.055 1 98.69 75 HIS B O 1
ATOM 1480 N N . VAL B 1 76 ? 4.492 6.816 15.102 1 98.75 76 VAL B N 1
ATOM 1481 C CA . VAL B 1 76 ? 3.135 6.855 14.57 1 98.75 76 VAL B CA 1
ATOM 1482 C C . VAL B 1 76 ? 2.213 7.578 15.547 1 98.75 76 VAL B C 1
ATOM 1484 O O . VAL B 1 76 ? 1.428 8.445 15.148 1 98.75 76 VAL B O 1
ATOM 1487 N N . LYS B 1 77 ? 2.324 7.238 16.859 1 98.5 77 LYS B N 1
ATOM 1488 C CA . LYS B 1 77 ? 1.502 7.879 17.875 1 98.5 77 LYS B CA 1
ATOM 1489 C C . LYS B 1 77 ? 1.73 9.391 17.906 1 98.5 77 LYS B C 1
ATOM 1491 O O . LYS B 1 77 ? 0.775 10.164 17.953 1 98.5 77 LYS B O 1
ATOM 1496 N N . TYR B 1 78 ? 2.957 9.766 17.891 1 98.81 78 TYR B N 1
ATOM 1497 C CA . TYR B 1 78 ? 3.273 11.188 17.844 1 98.81 78 TYR B CA 1
ATOM 1498 C C . TYR B 1 78 ? 2.664 11.844 16.609 1 98.81 78 TYR B C 1
ATOM 1500 O O . TYR B 1 78 ? 2.033 12.906 16.719 1 98.81 78 TYR B O 1
ATOM 1508 N N . TYR B 1 79 ? 2.818 11.195 15.492 1 98.88 79 TYR B N 1
ATOM 1509 C CA . TYR B 1 79 ? 2.314 11.656 14.203 1 98.88 79 TYR B CA 1
ATOM 1510 C C . TYR B 1 79 ? 0.812 11.906 14.266 1 98.88 79 TYR B C 1
ATOM 1512 O O . TYR B 1 79 ? 0.337 12.969 13.867 1 98.88 79 TYR B O 1
ATOM 1520 N N . LEU B 1 80 ? 0.085 10.992 14.82 1 98.69 80 LEU B N 1
ATOM 1521 C CA . LEU B 1 80 ? -1.373 11.031 14.812 1 98.69 80 LEU B CA 1
ATOM 1522 C C . LEU B 1 80 ? -1.895 12 15.875 1 98.69 80 LEU B C 1
ATOM 1524 O O . LEU B 1 80 ? -2.885 12.695 15.656 1 98.69 80 LEU B O 1
ATOM 1528 N N . ASP B 1 81 ? -1.181 12.102 17.016 1 98.31 81 ASP B N 1
ATOM 1529 C CA . ASP B 1 81 ? -1.758 12.781 18.172 1 98.31 81 ASP B CA 1
ATOM 1530 C C . ASP B 1 81 ? -1.154 14.172 18.344 1 98.31 81 ASP B C 1
ATOM 1532 O O . ASP B 1 81 ? -1.784 15.062 18.922 1 98.31 81 ASP B O 1
ATOM 1536 N N . LYS B 1 82 ? 0.115 14.359 17.844 1 98.56 82 LYS B N 1
ATOM 1537 C CA . LYS B 1 82 ? 0.817 15.547 18.297 1 98.56 82 LYS B CA 1
ATOM 1538 C C . LYS B 1 82 ? 1.396 16.328 17.125 1 98.56 82 LYS B C 1
ATOM 1540 O O . LYS B 1 82 ? 1.571 17.547 17.219 1 98.56 82 LYS B O 1
ATOM 1545 N N . ASP B 1 83 ? 1.707 15.758 16.031 1 98.81 83 ASP B N 1
ATOM 1546 C CA . ASP B 1 83 ? 2.377 16.438 14.922 1 98.81 83 ASP B CA 1
ATOM 1547 C C . ASP B 1 83 ? 1.499 17.531 14.336 1 98.81 83 ASP B C 1
ATOM 1549 O O . ASP B 1 83 ? 0.425 17.266 13.797 1 98.81 83 ASP B O 1
ATOM 1553 N N . PRO B 1 84 ? 1.982 18.719 14.414 1 98.5 84 PRO B N 1
ATOM 1554 C CA . PRO B 1 84 ? 1.121 19.828 13.992 1 98.5 84 PRO B CA 1
ATOM 1555 C C . PRO B 1 84 ? 0.854 19.828 12.492 1 98.5 84 PRO B C 1
ATOM 1557 O O . PRO B 1 84 ? -0.22 20.234 12.047 1 98.5 84 PRO B O 1
ATOM 1560 N N . VAL B 1 85 ? 1.788 19.359 11.711 1 98.69 85 VAL B N 1
ATOM 1561 C CA . VAL B 1 85 ? 1.617 19.312 10.258 1 98.69 85 VAL B CA 1
ATOM 1562 C C . VAL B 1 85 ? 0.515 18.328 9.898 1 98.69 85 VAL B C 1
ATOM 1564 O O . VAL B 1 85 ? -0.383 18.641 9.117 1 98.69 85 VAL B O 1
ATOM 1567 N N . HIS B 1 86 ? 0.588 17.141 10.492 1 98.75 86 HIS B N 1
ATOM 1568 C CA . HIS B 1 86 ? -0.427 16.125 10.242 1 98.75 86 HIS B CA 1
ATOM 1569 C C . HIS B 1 86 ? -1.796 16.578 10.742 1 98.75 86 HIS B C 1
ATOM 1571 O O . HIS B 1 86 ? -2.801 16.406 10.039 1 98.75 86 HIS B O 1
ATOM 1577 N N . LEU B 1 87 ? -1.86 17.156 11.961 1 98.44 87 LEU B N 1
ATOM 1578 C CA . LEU B 1 87 ? -3.133 17.578 12.539 1 98.44 87 LEU B CA 1
ATOM 1579 C C . LEU B 1 87 ? -3.785 18.656 11.68 1 98.44 87 LEU B C 1
ATOM 1581 O O . LEU B 1 87 ? -4.996 18.625 11.461 1 98.44 87 LEU B O 1
ATOM 1585 N N . ALA B 1 88 ? -2.992 19.562 11.164 1 98.12 88 ALA B N 1
ATOM 1586 C CA . ALA B 1 88 ? -3.521 20.594 10.281 1 98.12 88 ALA B CA 1
ATOM 1587 C C . ALA B 1 88 ? -4.055 20 8.984 1 98.12 88 ALA B C 1
ATOM 1589 O O . ALA B 1 88 ? -5.09 20.438 8.477 1 98.12 88 ALA B O 1
ATOM 1590 N N . PHE B 1 89 ? -3.326 19.062 8.477 1 98.69 89 PHE B N 1
ATOM 1591 C CA . PHE B 1 89 ? -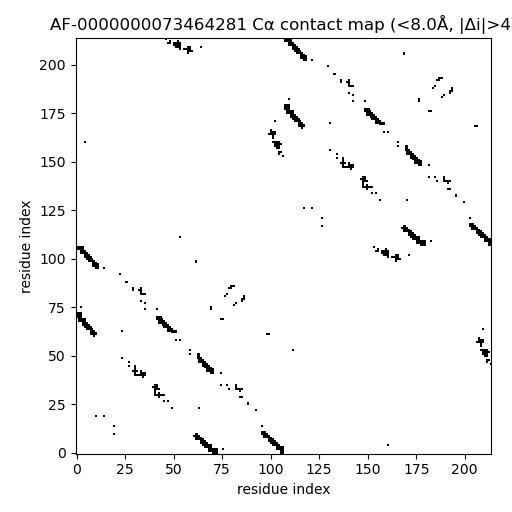3.748 18.406 7.25 1 98.69 89 PHE B CA 1
ATOM 1592 C C . PHE B 1 89 ? -5.062 17.672 7.453 1 98.69 89 PHE B C 1
ATOM 1594 O O . PHE B 1 89 ? -5.941 17.688 6.586 1 98.69 89 PHE B O 1
ATOM 1601 N N . VAL B 1 90 ? -5.168 16.922 8.586 1 98.06 90 VAL B N 1
ATOM 1602 C CA . VAL B 1 90 ? -6.379 16.156 8.891 1 98.06 90 VAL B CA 1
ATOM 1603 C C . VAL B 1 90 ? -7.582 17.109 8.898 1 98.06 90 VAL B C 1
ATOM 1605 O O . VAL B 1 90 ? -8.633 16.781 8.336 1 98.06 90 VAL B O 1
ATOM 1608 N N . ASP B 1 91 ? -7.453 18.281 9.461 1 96.12 91 ASP B N 1
ATOM 1609 C CA . ASP B 1 91 ? -8.531 19.266 9.523 1 96.12 91 ASP B CA 1
ATOM 1610 C C . ASP B 1 91 ? -8.961 19.688 8.125 1 96.12 91 ASP B C 1
ATOM 1612 O O . ASP B 1 91 ? -10.141 19.938 7.883 1 96.12 91 ASP B O 1
ATOM 1616 N N . LYS B 1 92 ? -8.039 19.781 7.297 1 96.25 92 LYS B N 1
ATOM 1617 C CA . LYS B 1 92 ? -8.297 20.219 5.93 1 96.25 92 LYS B CA 1
ATOM 1618 C C . LYS B 1 92 ? -8.914 19.109 5.094 1 96.25 92 LYS B C 1
ATOM 1620 O O . LYS B 1 92 ? -9.922 19.328 4.406 1 96.25 92 LYS B O 1
ATOM 1625 N N . VAL B 1 93 ? -8.367 17.922 5.195 1 97.94 93 VAL B N 1
ATOM 1626 C CA . VAL B 1 93 ? -8.688 16.859 4.234 1 97.94 93 VAL B CA 1
ATOM 1627 C C . VAL B 1 93 ? -9.992 16.172 4.641 1 97.94 93 VAL B C 1
ATOM 1629 O O . VAL B 1 93 ? -10.734 15.688 3.785 1 97.94 93 VAL B O 1
ATOM 1632 N N . LYS B 1 94 ? -10.336 16.172 5.828 1 96.81 94 LYS B N 1
ATOM 1633 C CA . LYS B 1 94 ? -11.5 15.445 6.328 1 96.81 94 LYS B CA 1
ATOM 1634 C C . LYS B 1 94 ? -12.773 15.875 5.602 1 96.81 94 LYS B C 1
ATOM 1636 O O . LYS B 1 94 ? -13.602 15.039 5.234 1 96.81 94 LYS B O 1
ATOM 1641 N N . ALA B 1 95 ? -12.953 17.109 5.367 1 95.31 95 ALA B N 1
ATOM 1642 C CA . ALA B 1 95 ? -14.156 17.641 4.738 1 95.31 95 ALA B CA 1
ATOM 1643 C C . ALA B 1 95 ? -14.234 17.234 3.27 1 95.31 95 ALA B C 1
ATOM 1645 O O . ALA B 1 95 ? -15.32 17.219 2.682 1 95.31 95 ALA B O 1
ATOM 1646 N N . ALA B 1 96 ? -13.133 16.922 2.734 1 98.19 96 ALA B N 1
ATOM 1647 C CA . ALA B 1 96 ? -13.055 16.656 1.304 1 98.19 96 ALA B CA 1
ATOM 1648 C C . ALA B 1 96 ? -13.25 15.164 1.023 1 98.19 96 ALA B C 1
ATOM 1650 O O . ALA B 1 96 ? -13.492 14.766 -0.12 1 98.19 96 ALA B O 1
ATOM 1651 N N . LEU B 1 97 ? -13.234 14.312 2.002 1 98.31 97 LEU B N 1
ATOM 1652 C CA . LEU B 1 97 ? -13.133 12.867 1.784 1 98.31 97 LEU B CA 1
ATOM 1653 C C . LEU B 1 97 ? -14.516 12.242 1.675 1 98.31 97 LEU B C 1
ATOM 1655 O O . LEU B 1 97 ? -15.43 12.594 2.428 1 98.31 97 LEU B O 1
ATOM 1659 N N . ASP B 1 98 ? -14.672 11.391 0.733 1 98.38 98 ASP B N 1
ATOM 1660 C CA . ASP B 1 98 ? -15.797 10.469 0.645 1 98.38 98 ASP B CA 1
ATOM 1661 C C . ASP B 1 98 ? -15.484 9.156 1.359 1 98.38 98 ASP B C 1
ATOM 1663 O O . ASP B 1 98 ? -16.375 8.523 1.935 1 98.38 98 ASP B O 1
ATOM 1667 N N . ASP B 1 99 ? -14.281 8.695 1.232 1 98.06 99 ASP B N 1
ATOM 1668 C CA . ASP B 1 99 ? -13.828 7.445 1.823 1 98.06 99 ASP B CA 1
ATOM 1669 C C . ASP B 1 99 ? -12.32 7.48 2.096 1 98.06 99 ASP B C 1
ATOM 1671 O O . ASP B 1 99 ? -11.602 8.305 1.529 1 98.06 99 ASP B O 1
ATOM 1675 N N . VAL B 1 100 ? -11.883 6.656 3.021 1 98.5 100 VAL B N 1
ATOM 1676 C CA . VAL B 1 100 ? -10.461 6.547 3.35 1 98.5 100 VAL B CA 1
ATOM 1677 C C . VAL B 1 100 ? -10.125 5.102 3.709 1 98.5 100 VAL B C 1
ATOM 1679 O O . VAL B 1 100 ? -10.945 4.395 4.297 1 98.5 100 VAL B O 1
ATOM 1682 N N . PHE B 1 101 ? -8.992 4.629 3.256 1 98.75 101 PHE B N 1
ATOM 1683 C CA . PHE B 1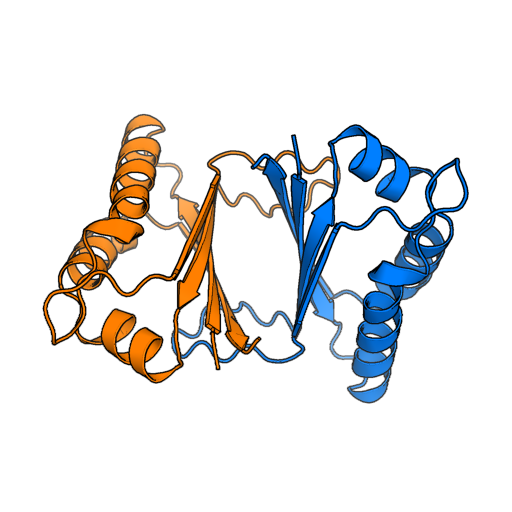 101 ? -8.422 3.328 3.598 1 98.75 101 PHE B CA 1
ATOM 1684 C C . PHE B 1 101 ? -7.082 3.486 4.297 1 98.75 101 PHE B C 1
ATOM 1686 O O . PHE B 1 101 ? -6.176 4.141 3.771 1 98.75 101 PHE B O 1
ATOM 1693 N N . ILE B 1 102 ? -6.992 2.934 5.539 1 98.88 102 ILE B N 1
ATOM 1694 C CA . ILE B 1 102 ? -5.746 3.037 6.289 1 98.88 102 ILE B CA 1
ATOM 1695 C C . ILE B 1 102 ? -5.34 1.659 6.809 1 98.88 1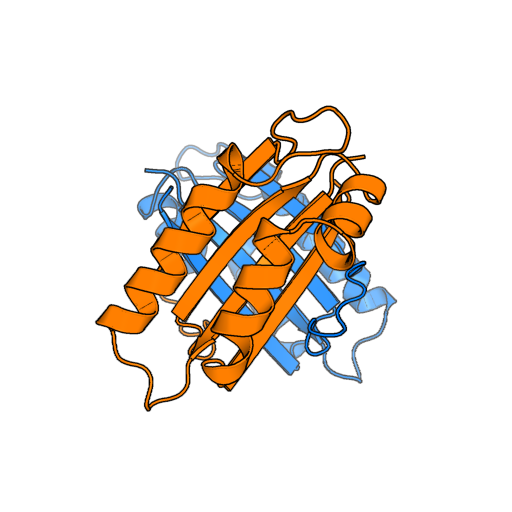02 ILE B C 1
ATOM 1697 O O . ILE B 1 102 ? -6.16 0.943 7.391 1 98.88 102 ILE B O 1
ATOM 1701 N N . TYR B 1 103 ? -4.125 1.275 6.602 1 98.88 103 TYR B N 1
ATOM 1702 C CA . TYR B 1 103 ? -3.562 0.015 7.074 1 98.88 103 TYR B CA 1
ATOM 1703 C C . TYR B 1 103 ? -2.125 0.204 7.551 1 98.88 103 TYR B C 1
ATOM 1705 O O . TYR B 1 103 ? -1.247 0.562 6.762 1 98.88 103 TYR B O 1
ATOM 1713 N N . ASP B 1 104 ? -1.92 -0.034 8.852 1 98.81 104 ASP B N 1
ATOM 1714 C CA . ASP B 1 104 ? -0.585 0.033 9.438 1 98.81 104 ASP B CA 1
ATOM 1715 C C . ASP B 1 104 ? -0.062 -1.362 9.773 1 98.81 104 ASP B C 1
ATOM 1717 O O . ASP B 1 104 ? -0.82 -2.223 10.227 1 98.81 104 ASP B O 1
ATOM 1721 N N . PHE B 1 105 ? 1.209 -1.493 9.562 1 98.75 105 PHE B N 1
ATOM 1722 C CA . PHE B 1 105 ? 1.788 -2.744 10.039 1 98.75 105 PHE B CA 1
ATOM 1723 C C . PHE B 1 105 ? 3.289 -2.6 10.25 1 98.75 105 PHE B C 1
ATOM 1725 O O . PHE B 1 105 ? 3.938 -1.778 9.602 1 98.75 105 PHE B O 1
ATOM 1732 N N . ASP B 1 106 ? 3.809 -3.422 11.188 1 97.56 106 ASP B N 1
ATOM 1733 C CA . ASP B 1 106 ? 5.23 -3.412 11.516 1 97.56 106 ASP B CA 1
ATOM 1734 C C . ASP B 1 106 ? 6.039 -4.207 10.492 1 97.56 106 ASP B C 1
ATOM 1736 O O . ASP B 1 106 ? 5.543 -5.18 9.922 1 97.56 106 ASP B O 1
ATOM 1740 N N . VAL B 1 107 ? 7.207 -3.68 10.25 1 94.25 107 VAL B N 1
ATOM 1741 C CA . VAL B 1 107 ? 8.094 -4.426 9.359 1 94.25 107 VAL B CA 1
ATOM 1742 C C . VAL B 1 107 ? 9.43 -4.676 10.047 1 94.25 107 VAL B C 1
ATOM 1744 O O . VAL B 1 107 ? 9.852 -3.9 10.906 1 94.25 107 VAL B O 1
#

InterPro domains:
  IPR011008 Dimeric alpha-beta barrel [SSF54909] (1-106)
  IPR013097 Stress responsive alpha+beta-barrel [PF07876] (5-106)
  IPR013097 Stress responsive alpha+beta-barrel [PS51502] (3-105)
  IPR013097 Stress responsive alpha+beta-barrel [SM00886] (3-107)
  IPR044662 Stress-response A/B barrel domain-containing protein HS1/DABB1-like [PTHR33178] (3-106)

Nearest PDB structures (foldseek):
  8ozo-assembly1_A  TM=8.530E-01  e=8.667E-09  Populus tremula
  5b0c-assembly1_B  TM=8.362E-01  e=5.756E-09  Cannabis sativa
  8oz4-assembly1_A  TM=8.436E-01  e=3.630E-08  Populus tremula
  3hfk-assembly1_D  TM=7.090E-01  e=6.045E-06  Pseudomonas reinekei
  3dca-assembly2_D  TM=5.746E-01  e=8.785E-04  Rhodopseudomonas palustris

Organism: Mycosarcoma maydis (NCBI:txid5270)

pLDDT: mean 98.06, std 1.03, range [92.38, 98.88]

Sequence (214 aa):
MPVIHVVSFKYKESVSSQERLELYSQFGTFKTQCLYTDNQPYILGLKSSTENTSPENAGKGFHHIFITTFPSQDHVKYYLDKDPVHLAFVDKVKAALDDVFIYDFDVMPVIHVVSFKYKESVSSQERLELYSQFGTFKTQCLYTDNQPYILGLKSSTENTSPENAGKGFHHIFITTFPSQDHVKYYLDKDPVHLAFVDKVKAALDDVFIYDFDV

Solvent-accessible surface area (backbone atoms only — not comparable to full-atom values): 11530 Å² total; per-residue (Å²): 95,31,27,40,41,36,39,30,42,16,63,31,88,86,54,47,72,66,57,52,48,49,54,52,53,54,60,68,43,40,53,70,63,36,49,45,98,85,70,39,57,53,50,75,42,78,49,62,40,72,54,67,70,48,88,79,78,30,47,86,74,46,42,34,40,38,42,33,30,29,63,21,67,68,50,50,50,41,44,72,75,62,27,64,59,53,50,53,46,50,68,60,48,57,81,45,49,66,45,64,42,37,47,19,34,68,97,95,31,26,40,40,35,39,32,42,17,63,32,87,86,55,46,72,66,57,51,48,50,54,51,53,55,60,66,43,40,53,71,62,37,50,45,96,84,70,40,58,51,49,74,43,77,50,62,41,74,54,66,69,49,87,78,78,31,48,86,74,48,44,34,40,39,42,35,31,29,62,21,67,67,50,48,50,40,42,73,74,63,29,64,58,52,49,54,47,51,67,60,48,59,80,43,46,66,46,65,43,36,46,20,33,71,96

Radius of gyration: 17.59 Å; Cα contacts (8 Å, |Δi|>4): 412; chains: 2; bounding box: 33×42×38 Å